Protein AF-Q8NPU2-F1 (afdb_monomer)

Sequence (263 aa):
MINKRSMFMSLKTRRIFGALAVSLSISFSAIATPAASAQELVVSTSAVNEFGVVTSDITAEQILQAQDLIAEMKQSEDIYEYFGALSDVEQRSIIAAVKENPYLIENESPRMRVQSETPDEETPDKKKPSKTYKLYMSILEMMSCINLVDVPSCAQALKAANIAEREAKARYPDSVTNGKGDALRHCAWSALMTIRIGKDAAERIGNAHETVVRGEPEEREMDLINNALGRDIGERFIINGDETGALSTCVSMANIGLLHTLL

InterPro domains:
  IPR054246 Domain of unknown function DUF6973 [PF22322] (153-236)

Radius of gyration: 30.87 Å; Cα contacts (8 Å, |Δi|>4): 264; chains: 1; bounding box: 53×108×88 Å

Mean predicted aligned error: 16.41 Å

Solvent-accessible surface area (backbone atoms only — not comparable to full-atom values): 15731 Å² total; per-residue (Å²): 132,83,89,81,91,85,86,88,88,85,87,88,88,81,90,82,90,87,81,87,79,93,78,89,77,78,78,80,73,79,78,76,73,76,73,86,71,81,72,73,84,75,74,72,81,64,88,78,76,84,56,74,73,85,43,89,83,61,48,76,65,46,32,55,54,22,53,56,56,51,57,49,38,75,68,45,92,49,52,56,61,50,53,66,69,47,52,73,65,55,46,40,14,40,55,41,32,48,70,76,39,71,63,76,79,54,94,66,75,96,72,73,97,70,94,82,81,77,92,73,82,93,73,94,69,83,76,73,79,49,75,65,55,52,53,52,49,54,49,52,50,53,50,51,31,40,42,70,63,37,61,73,51,45,48,50,41,51,60,21,38,65,46,17,53,48,54,15,51,74,73,32,61,96,21,64,63,59,12,60,9,30,27,28,22,33,14,27,21,21,13,40,17,13,42,75,58,32,53,74,47,26,46,51,44,54,63,45,50,58,68,72,49,88,66,56,75,68,54,41,48,35,45,53,52,16,26,51,54,8,30,68,42,8,66,78,25,38,90,77,60,38,57,64,62,35,42,52,47,32,53,48,32,39,75,72,66,74,44,51,56,86,104

Nearest PDB structures (foldseek):
  7unf-assembly1_4  TM=2.394E-01  e=2.667E+00  Homo sapiens

Structure (mmCIF, N/CA/C/O backbone):
data_AF-Q8NPU2-F1
#
_entry.id   AF-Q8NPU2-F1
#
loop_
_atom_site.group_PDB
_atom_site.id
_atom_site.type_symbol
_atom_site.label_atom_id
_atom_site.label_alt_id
_atom_site.label_comp_id
_atom_site.label_asym_id
_atom_site.label_entity_id
_atom_site.label_seq_id
_atom_site.pdbx_PDB_ins_code
_atom_site.Cartn_x
_atom_site.Cartn_y
_atom_site.Cartn_z
_atom_site.occupancy
_atom_site.B_iso_or_equiv
_atom_site.auth_seq_id
_atom_site.auth_comp_id
_atom_site.auth_asym_id
_atom_site.auth_atom_id
_atom_site.pdbx_PDB_model_num
ATOM 1 N N . MET A 1 1 ? 3.873 -65.940 -23.500 1.00 33.94 1 MET A N 1
ATOM 2 C CA . MET A 1 1 ? 5.127 -65.966 -24.294 1.00 33.94 1 MET A CA 1
ATOM 3 C C . MET A 1 1 ? 4.762 -66.002 -25.774 1.00 33.94 1 MET A C 1
ATOM 5 O O . MET A 1 1 ? 3.802 -66.693 -26.066 1.00 33.94 1 MET A O 1
ATOM 9 N N . ILE A 1 2 ? 5.543 -65.342 -26.654 1.00 37.03 2 ILE A N 1
ATOM 10 C CA . ILE A 1 2 ? 5.508 -65.437 -28.144 1.00 37.03 2 ILE A CA 1
ATOM 11 C C . ILE A 1 2 ? 4.199 -64.853 -28.773 1.00 37.03 2 ILE A C 1
ATOM 13 O O . ILE A 1 2 ? 3.112 -65.262 -28.404 1.00 37.03 2 ILE A O 1
ATOM 17 N N . ASN A 1 3 ? 4.197 -63.721 -29.513 1.00 35.09 3 ASN A N 1
ATOM 18 C CA . ASN A 1 3 ? 4.629 -63.454 -30.919 1.00 35.09 3 ASN A CA 1
ATOM 19 C C . ASN A 1 3 ? 3.793 -64.220 -31.994 1.00 35.09 3 ASN A C 1
ATOM 21 O O . ASN A 1 3 ? 3.445 -65.363 -31.755 1.00 35.09 3 ASN A O 1
ATOM 25 N N . LYS A 1 4 ? 3.477 -63.719 -33.211 1.00 42.22 4 LYS A N 1
ATOM 26 C CA . LYS A 1 4 ? 3.792 -62.453 -33.937 1.00 42.22 4 LYS A CA 1
ATOM 27 C C . LYS A 1 4 ? 2.931 -62.313 -35.226 1.00 42.22 4 LYS A C 1
ATOM 29 O O . LYS A 1 4 ? 2.848 -63.303 -35.939 1.00 42.22 4 LYS A O 1
ATOM 34 N N . ARG A 1 5 ? 2.558 -61.075 -35.632 1.00 41.94 5 ARG A N 1
ATOM 35 C CA . ARG A 1 5 ? 2.295 -60.625 -37.047 1.00 41.94 5 ARG A CA 1
ATOM 36 C C . ARG A 1 5 ? 1.159 -61.373 -37.808 1.00 41.94 5 ARG A C 1
ATOM 38 O O . ARG A 1 5 ? 0.562 -62.265 -37.230 1.00 41.94 5 ARG A O 1
ATOM 45 N N . SER A 1 6 ? 0.714 -61.053 -39.039 1.00 38.31 6 SER A N 1
ATOM 46 C CA . SER A 1 6 ? 0.963 -59.999 -40.070 1.00 38.31 6 SER A CA 1
ATOM 47 C C . SER A 1 6 ? -0.407 -59.625 -40.728 1.00 38.31 6 SER A C 1
ATOM 49 O O . SER A 1 6 ? -1.317 -60.434 -40.613 1.00 38.31 6 SER A O 1
ATOM 51 N N . MET A 1 7 ? -0.741 -58.463 -41.334 1.00 36.28 7 MET A N 1
ATOM 52 C CA . MET A 1 7 ? -0.091 -57.496 -42.265 1.00 36.28 7 MET A CA 1
ATOM 53 C C . MET A 1 7 ? -0.473 -57.751 -43.763 1.00 36.28 7 MET A C 1
ATOM 55 O O . MET A 1 7 ? -0.059 -58.768 -44.306 1.00 36.28 7 MET A O 1
ATOM 59 N N . PHE A 1 8 ? -1.171 -56.791 -44.425 1.00 33.25 8 PHE A N 1
ATOM 60 C CA . PHE A 1 8 ? -1.642 -56.763 -45.855 1.00 33.25 8 PHE A CA 1
ATOM 61 C C . PHE A 1 8 ? -2.733 -57.823 -46.216 1.00 33.25 8 PHE A C 1
ATOM 63 O O . PHE A 1 8 ? -2.891 -58.775 -45.466 1.00 33.25 8 PHE A O 1
ATOM 70 N N . MET A 1 9 ? -3.594 -57.754 -47.260 1.00 32.84 9 MET A N 1
ATOM 71 C CA . MET A 1 9 ? -3.822 -56.905 -48.472 1.00 32.84 9 MET A CA 1
ATOM 72 C C . MET A 1 9 ? -5.345 -57.017 -48.896 1.00 32.84 9 MET A C 1
ATOM 74 O O . MET A 1 9 ? -6.062 -57.718 -48.194 1.00 32.84 9 MET A O 1
ATOM 78 N N . SER A 1 10 ? -5.982 -56.456 -49.957 1.00 33.53 10 SER A N 1
ATOM 79 C CA . SER A 1 10 ? -5.619 -55.575 -51.099 1.00 33.53 10 SER A CA 1
ATOM 80 C C . SER A 1 10 ? -6.830 -54.860 -51.784 1.00 33.53 10 SER A C 1
ATOM 82 O O . SER A 1 10 ? -7.914 -55.416 -51.874 1.00 33.53 10 SER A O 1
ATOM 84 N N . LEU A 1 11 ? -6.579 -53.654 -52.324 1.00 34.41 11 LEU A N 1
ATOM 85 C CA . LEU A 1 11 ? -7.089 -52.951 -53.539 1.00 34.41 11 LEU A CA 1
ATOM 86 C C . LEU A 1 11 ? -8.468 -53.205 -54.243 1.00 34.41 11 LEU A C 1
ATOM 88 O O . LEU A 1 11 ? -8.690 -54.267 -54.811 1.00 34.41 11 LEU A O 1
ATOM 92 N N . LYS A 1 12 ? -9.126 -52.059 -54.569 1.00 32.78 12 LYS A N 1
ATOM 93 C CA . LYS A 1 12 ? -9.898 -51.706 -55.815 1.00 32.78 12 LYS A CA 1
ATOM 94 C C . LYS A 1 12 ? -11.305 -52.344 -55.984 1.00 32.78 12 LYS A C 1
ATOM 96 O O . LYS A 1 12 ? -11.576 -53.378 -55.406 1.00 32.78 12 LYS A O 1
ATOM 101 N N . THR A 1 13 ? -12.267 -51.770 -56.734 1.00 40.09 13 THR A N 1
ATOM 102 C CA . THR A 1 13 ? -12.245 -50.830 -57.896 1.00 40.09 13 THR A CA 1
ATOM 103 C C . THR A 1 13 ? -13.020 -49.493 -57.703 1.00 40.09 13 THR A C 1
ATOM 105 O O . THR A 1 13 ? -13.192 -49.037 -56.579 1.00 40.09 13 THR A O 1
ATOM 108 N N . ARG A 1 14 ? -13.320 -48.748 -58.791 1.00 39.88 14 ARG A N 1
ATOM 109 C CA . ARG A 1 14 ? -13.564 -47.281 -58.839 1.00 39.88 14 ARG A CA 1
ATOM 110 C C . ARG A 1 14 ? -14.769 -46.887 -59.723 1.00 39.88 14 ARG A C 1
ATOM 112 O O . ARG A 1 14 ? -14.800 -47.336 -60.863 1.00 39.88 14 ARG A O 1
ATOM 119 N N . ARG A 1 15 ? -15.503 -45.832 -59.304 1.00 36.62 15 ARG A N 1
ATOM 120 C CA . ARG A 1 15 ? -16.283 -44.867 -60.146 1.00 36.62 15 ARG A CA 1
ATOM 121 C C . ARG A 1 15 ? -17.522 -45.486 -60.867 1.00 36.62 15 ARG A C 1
ATOM 123 O O . ARG A 1 15 ? -17.667 -46.696 -60.842 1.00 36.62 15 ARG A O 1
ATOM 130 N N . ILE A 1 16 ? -18.503 -44.756 -61.430 1.00 39.34 16 ILE A N 1
ATOM 131 C CA . ILE A 1 16 ? -18.557 -43.403 -62.041 1.00 39.34 16 ILE A CA 1
ATOM 132 C C . ILE A 1 16 ? -19.791 -42.570 -61.608 1.00 39.34 16 ILE A C 1
ATOM 134 O O . ILE A 1 16 ? -20.870 -43.097 -61.389 1.00 39.34 16 ILE A O 1
ATOM 138 N N . PHE A 1 17 ? -19.551 -41.254 -61.521 1.00 32.69 17 PHE A N 1
ATOM 139 C CA . PHE A 1 17 ? -20.424 -40.067 -61.474 1.00 32.69 17 PHE A CA 1
ATOM 140 C C . PHE A 1 17 ? -21.948 -40.168 -61.719 1.00 32.69 17 PHE A C 1
ATOM 142 O O . PHE A 1 17 ? -22.399 -40.675 -62.741 1.00 32.69 17 PHE A O 1
ATOM 149 N N . GLY A 1 18 ? -22.685 -39.407 -60.898 1.00 31.47 18 GLY A N 1
ATOM 150 C CA . GLY A 1 18 ? -23.878 -38.634 -61.273 1.00 31.47 18 GLY A CA 1
ATOM 151 C C . GLY A 1 18 ? -23.898 -37.328 -60.457 1.00 31.47 18 GLY A C 1
ATOM 152 O O . GLY A 1 18 ? -23.620 -37.374 -59.260 1.00 31.47 18 GLY A O 1
ATO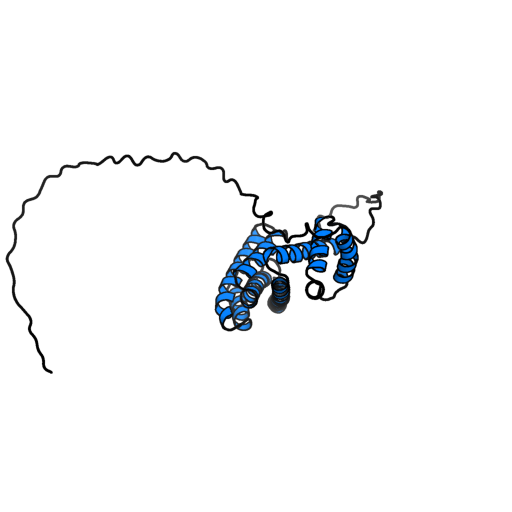M 153 N N . ALA A 1 19 ? -24.120 -36.166 -61.084 1.00 33.25 19 ALA A N 1
ATOM 154 C CA . ALA A 1 19 ? -24.061 -34.848 -60.430 1.00 33.25 19 ALA A CA 1
ATOM 155 C C . ALA A 1 19 ? -24.905 -33.789 -61.175 1.00 33.25 19 ALA A C 1
ATOM 157 O O . ALA A 1 19 ? -25.200 -33.973 -62.353 1.00 33.25 19 ALA A O 1
ATOM 158 N N . LEU A 1 20 ? -25.199 -32.671 -60.486 1.00 30.88 20 LEU A N 1
ATOM 159 C CA . LEU A 1 20 ? -26.199 -31.629 -60.806 1.00 30.88 20 LEU A CA 1
ATOM 160 C C . LEU A 1 20 ? -27.659 -32.129 -60.671 1.00 30.88 20 LEU A C 1
ATOM 162 O O . LEU A 1 20 ? -27.929 -33.306 -60.873 1.00 30.88 20 LEU A O 1
ATOM 166 N N . ALA A 1 21 ? -28.646 -31.306 -60.295 1.00 33.75 21 ALA A N 1
ATOM 167 C CA . ALA A 1 21 ? -28.646 -29.878 -59.930 1.00 33.75 21 ALA A CA 1
ATOM 168 C C . ALA A 1 21 ? -29.265 -29.705 -58.520 1.00 33.75 21 ALA A C 1
ATOM 170 O O . ALA A 1 21 ? -30.237 -30.369 -58.185 1.00 33.75 21 ALA A O 1
ATOM 171 N N . VAL A 1 22 ? -28.641 -28.967 -57.597 1.00 33.91 22 VAL A N 1
ATOM 172 C CA . VAL A 1 22 ? -28.890 -27.528 -57.346 1.00 33.91 22 VAL A CA 1
ATOM 173 C C . VAL A 1 22 ? -30.380 -27.191 -57.168 1.00 33.91 22 VAL A C 1
ATOM 175 O O . VAL A 1 22 ? -31.057 -26.788 -58.109 1.00 33.91 22 VAL A O 1
ATOM 178 N N . SER A 1 23 ? -30.852 -27.265 -55.922 1.00 35.56 23 SER A N 1
ATOM 179 C CA . SER A 1 23 ? -32.049 -26.575 -55.429 1.00 35.56 23 SER A CA 1
ATOM 180 C C . SER A 1 23 ? -31.630 -25.599 -54.321 1.00 35.56 23 SER A C 1
ATOM 182 O O . SER A 1 23 ? -31.301 -25.997 -53.206 1.00 35.56 23 SER A O 1
ATOM 184 N N . LEU A 1 24 ? -31.580 -24.301 -54.636 1.00 35.16 24 LEU A N 1
ATOM 185 C CA . LEU A 1 24 ? -31.098 -23.268 -53.712 1.00 35.16 24 LEU A CA 1
ATOM 186 C C . LEU A 1 24 ? -32.199 -22.845 -52.722 1.00 35.16 24 LEU A C 1
ATOM 188 O O . LEU A 1 24 ? -32.752 -21.750 -52.811 1.00 35.16 24 LEU A O 1
ATOM 192 N N . SER A 1 25 ? -32.536 -23.718 -51.772 1.00 35.06 25 SER A N 1
ATOM 193 C CA . SER A 1 25 ? -33.444 -23.387 -50.670 1.00 35.06 25 SER A CA 1
ATOM 194 C C . SER A 1 25 ? -32.734 -22.505 -49.637 1.00 35.06 25 SER A C 1
ATOM 196 O O . SER A 1 25 ? -32.160 -23.004 -48.668 1.00 35.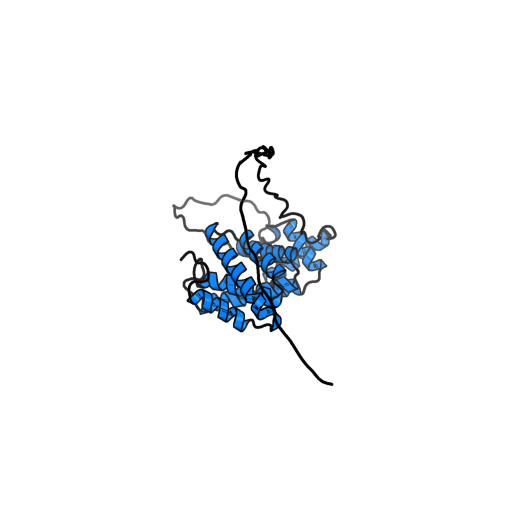06 25 SER A O 1
ATOM 198 N N . ILE A 1 26 ? -32.761 -21.185 -49.851 1.00 37.12 26 ILE A N 1
ATOM 199 C CA . ILE A 1 26 ? -32.325 -20.198 -48.854 1.00 37.12 26 ILE A CA 1
ATOM 200 C C . ILE A 1 26 ? -33.325 -20.227 -47.694 1.00 37.12 26 ILE A C 1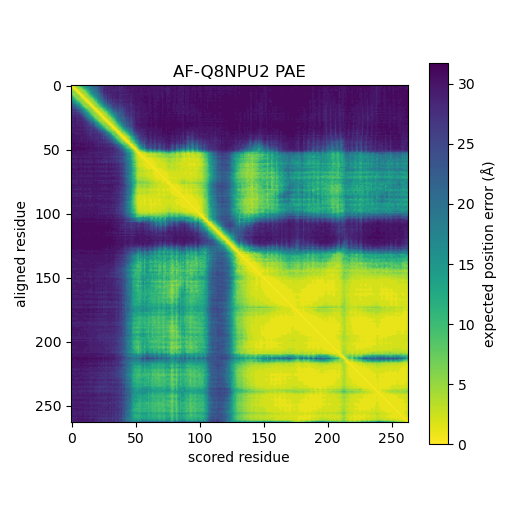
ATOM 202 O O . ILE A 1 26 ? -34.380 -19.594 -47.748 1.00 37.12 26 ILE A O 1
ATOM 206 N N . SER A 1 27 ? -32.999 -20.977 -46.643 1.00 34.81 27 SER A N 1
ATOM 207 C CA . SER A 1 27 ? -33.769 -20.981 -45.401 1.00 34.81 27 SER A CA 1
ATOM 208 C C . SER A 1 27 ? -33.627 -19.629 -44.706 1.00 34.81 27 SER A C 1
ATOM 210 O O . SER A 1 27 ? -32.649 -19.384 -44.000 1.00 34.81 27 SER A O 1
ATOM 212 N N . PHE A 1 28 ? -34.618 -18.757 -44.895 1.00 32.22 28 PHE A N 1
ATOM 213 C CA . PHE A 1 28 ? -34.772 -17.510 -44.147 1.00 32.22 28 PHE A CA 1
ATOM 214 C C . PHE A 1 28 ? -35.183 -17.816 -42.695 1.00 32.22 28 PHE A C 1
ATOM 216 O O . PHE A 1 28 ? -36.314 -17.582 -42.269 1.00 32.22 28 PHE A O 1
ATOM 223 N N . SER A 1 29 ? -34.247 -18.362 -41.916 1.00 37.81 29 SER A N 1
ATOM 224 C CA . SER A 1 29 ? -34.345 -18.368 -40.459 1.00 37.81 29 SER A CA 1
ATOM 225 C C . SER A 1 29 ? -34.304 -16.918 -39.997 1.00 37.81 29 SER A C 1
ATOM 227 O O . SER A 1 29 ? -33.242 -16.295 -39.996 1.00 37.81 29 SER A O 1
ATOM 229 N N . ALA A 1 30 ? -35.465 -16.370 -39.644 1.00 35.91 30 ALA A N 1
ATOM 230 C CA . ALA A 1 30 ? -35.580 -15.021 -39.115 1.00 35.91 30 ALA A CA 1
ATOM 231 C C . ALA A 1 30 ? -34.887 -14.946 -37.746 1.00 35.91 30 ALA A C 1
ATOM 233 O O . ALA A 1 30 ? -35.500 -15.195 -36.708 1.00 35.91 30 ALA A O 1
ATOM 234 N N . ILE A 1 31 ? -33.594 -14.611 -37.750 1.00 38.56 31 ILE A N 1
ATOM 235 C CA . ILE A 1 31 ? -32.877 -14.193 -36.548 1.00 38.56 31 ILE A CA 1
ATOM 236 C C . ILE A 1 31 ? -33.497 -12.860 -36.142 1.00 38.56 31 ILE A C 1
ATOM 238 O O . ILE A 1 31 ? -33.173 -11.812 -36.699 1.00 38.56 31 ILE A O 1
ATOM 242 N N . ALA A 1 32 ? -34.448 -12.922 -35.211 1.00 35.19 32 ALA A N 1
ATOM 243 C CA . ALA A 1 32 ? -35.058 -11.744 -34.631 1.00 35.19 32 ALA A CA 1
ATOM 244 C C . ALA A 1 32 ? -33.965 -10.943 -33.920 1.00 35.19 32 ALA A C 1
ATOM 246 O O . ALA A 1 32 ? -33.481 -11.345 -32.864 1.00 35.19 32 ALA A O 1
ATOM 247 N N . THR A 1 33 ? -33.568 -9.818 -34.509 1.00 41.38 33 THR A N 1
ATOM 248 C CA . THR A 1 33 ? -32.740 -8.828 -33.828 1.00 41.38 33 THR A CA 1
ATOM 249 C C . THR A 1 33 ? -33.525 -8.314 -32.623 1.00 41.38 33 THR A C 1
ATOM 251 O O . THR A 1 33 ? -34.580 -7.702 -32.830 1.00 41.38 33 THR A O 1
ATOM 254 N N . PRO A 1 34 ? -33.043 -8.487 -31.379 1.00 35.81 34 PRO A N 1
ATOM 255 C CA . PRO A 1 34 ? -33.472 -7.601 -30.313 1.00 35.81 34 PRO A CA 1
ATOM 256 C C . PRO A 1 34 ? -33.091 -6.195 -30.773 1.00 35.81 34 PRO A C 1
ATOM 258 O O . PRO A 1 34 ? -31.948 -5.971 -31.183 1.00 35.81 34 PRO A O 1
ATOM 261 N N . ALA A 1 35 ? -34.038 -5.258 -30.765 1.00 34.81 35 ALA A N 1
ATOM 262 C CA . ALA A 1 35 ? -33.678 -3.865 -30.973 1.00 34.81 35 ALA A CA 1
ATOM 263 C C . ALA A 1 35 ? -32.639 -3.483 -29.910 1.00 34.81 35 ALA A C 1
ATOM 265 O O . ALA A 1 35 ? -32.757 -3.913 -28.759 1.00 34.81 35 ALA A O 1
ATOM 266 N N . ALA A 1 36 ? -31.636 -2.691 -30.291 1.00 34.25 36 ALA A N 1
ATOM 267 C CA . ALA A 1 36 ? -30.665 -2.153 -29.350 1.00 34.25 36 ALA A CA 1
ATOM 268 C C . ALA A 1 36 ? -31.365 -1.136 -28.435 1.00 34.25 36 ALA A C 1
ATOM 270 O O . ALA A 1 36 ? -31.324 0.071 -28.665 1.00 34.25 36 ALA A O 1
ATOM 271 N N . SER A 1 37 ? -32.047 -1.657 -27.414 1.00 33.62 37 SER A N 1
ATOM 272 C CA . SER A 1 37 ? -32.420 -0.912 -26.224 1.00 33.62 37 SER A CA 1
ATOM 273 C C . SER A 1 37 ? -31.154 -0.245 -25.714 1.00 33.62 37 SER A C 1
ATOM 275 O O . SER A 1 37 ? -30.185 -0.930 -25.378 1.00 33.62 37 SER A O 1
ATOM 277 N N . ALA A 1 38 ? -31.157 1.084 -25.675 1.00 37.91 38 ALA A N 1
ATOM 278 C CA . ALA A 1 38 ? -30.178 1.812 -24.899 1.00 37.91 38 ALA A CA 1
ATOM 279 C C . ALA A 1 38 ? -30.482 1.530 -23.424 1.00 37.91 38 ALA A C 1
ATOM 281 O O . ALA A 1 38 ? -31.218 2.271 -22.776 1.00 37.91 38 ALA A O 1
ATOM 282 N N . GLN A 1 39 ? -29.935 0.427 -22.906 1.00 30.47 39 GLN A N 1
ATOM 283 C CA . GLN A 1 39 ? -29.662 0.318 -21.484 1.00 30.47 39 GLN A CA 1
ATOM 284 C C . GLN A 1 39 ? -28.808 1.539 -21.143 1.00 30.47 39 GLN A C 1
ATOM 286 O O . GLN A 1 39 ? -27.643 1.613 -21.542 1.00 30.47 39 GLN A O 1
ATOM 291 N N . GLU A 1 40 ? -29.393 2.511 -20.443 1.00 30.92 40 GLU A N 1
ATOM 292 C CA . GLU A 1 40 ? -28.594 3.504 -19.742 1.00 30.92 40 GLU A CA 1
ATOM 293 C C . GLU A 1 40 ? -27.583 2.738 -18.892 1.00 30.92 40 GLU A C 1
ATOM 295 O O . GLU A 1 40 ? -27.940 1.780 -18.195 1.00 30.92 40 GLU A O 1
ATOM 300 N N . LEU A 1 41 ? -26.312 3.134 -18.972 1.00 28.66 41 LEU A N 1
ATOM 301 C CA . LEU A 1 41 ? -25.304 2.618 -18.064 1.00 28.66 41 LEU A CA 1
ATOM 302 C C . LEU A 1 41 ? -25.614 3.204 -16.685 1.00 28.66 41 LEU A C 1
ATOM 304 O O . LEU A 1 41 ? -25.080 4.244 -16.306 1.00 28.66 41 LEU A O 1
ATOM 308 N N . VAL A 1 42 ? -26.513 2.541 -15.955 1.00 28.48 42 VAL A N 1
ATOM 309 C CA . VAL A 1 42 ? -26.776 2.808 -14.543 1.00 28.48 42 VAL A CA 1
ATOM 310 C C . VAL A 1 42 ? -25.494 2.455 -13.801 1.00 28.48 42 VAL A C 1
ATOM 312 O O . VAL A 1 42 ? -25.274 1.312 -13.401 1.00 28.48 42 VAL A O 1
ATOM 315 N N . VAL A 1 43 ? -24.613 3.448 -13.682 1.00 30.02 43 VAL A N 1
ATOM 316 C CA . VAL A 1 43 ? -23.409 3.391 -12.860 1.00 30.02 43 VAL A CA 1
ATOM 317 C C . VAL A 1 43 ? -23.882 3.115 -11.441 1.00 30.02 43 VAL A C 1
ATOM 319 O O . VAL A 1 43 ? -24.430 3.995 -10.778 1.00 30.02 43 VAL A O 1
ATOM 322 N N . SER A 1 44 ? -23.739 1.864 -11.005 1.00 28.31 44 SER A N 1
ATOM 323 C CA . SER A 1 44 ? -24.245 1.431 -9.710 1.00 28.31 44 SER A CA 1
ATOM 324 C C . SER A 1 44 ? -23.401 2.061 -8.609 1.00 28.31 44 SER A C 1
ATOM 326 O O . SER A 1 44 ? -22.349 1.548 -8.232 1.00 28.31 44 SER A O 1
ATOM 328 N N . THR A 1 45 ? -23.880 3.177 -8.064 1.00 30.53 45 THR A N 1
ATOM 329 C CA . THR A 1 45 ? -23.269 3.922 -6.950 1.00 30.53 45 THR A CA 1
ATOM 330 C C . THR A 1 45 ? -23.289 3.158 -5.615 1.00 30.53 45 THR A C 1
ATOM 332 O O . THR A 1 45 ? -22.930 3.703 -4.575 1.00 30.53 45 THR A O 1
ATOM 335 N N . SER A 1 46 ? -23.656 1.873 -5.636 1.00 27.61 46 SER A N 1
ATOM 336 C CA . SER A 1 46 ? -23.681 0.948 -4.500 1.00 27.61 46 SER A CA 1
ATOM 337 C C . SER A 1 46 ? -22.297 0.537 -3.982 1.00 27.61 46 SER A C 1
ATOM 339 O O . SER A 1 46 ? -22.202 0.048 -2.860 1.00 27.61 46 SER A O 1
ATOM 341 N N . ALA A 1 47 ? -21.221 0.763 -4.745 1.00 30.62 47 ALA A N 1
ATOM 342 C CA . ALA A 1 47 ? -19.852 0.336 -4.418 1.00 30.62 47 ALA A CA 1
ATOM 343 C C . ALA A 1 47 ? -19.219 0.996 -3.165 1.00 30.62 47 ALA A C 1
ATOM 345 O O . ALA A 1 47 ? -18.042 0.784 -2.893 1.00 30.62 47 ALA A O 1
ATOM 346 N N . VAL A 1 48 ? -19.979 1.797 -2.409 1.00 33.09 48 VAL A N 1
ATOM 347 C CA . VAL A 1 48 ? -19.512 2.567 -1.241 1.00 33.09 48 VAL A CA 1
ATOM 348 C C . VAL A 1 48 ? -20.238 2.164 0.059 1.00 33.09 48 VAL A C 1
ATOM 350 O O . VAL A 1 48 ? -19.867 2.638 1.125 1.00 33.09 48 VAL A O 1
ATOM 353 N N . ASN A 1 49 ? -21.269 1.301 0.013 1.00 34.19 49 ASN A N 1
ATOM 354 C CA . ASN A 1 49 ? -22.245 1.203 1.117 1.00 34.19 49 ASN A CA 1
ATOM 355 C C . ASN A 1 49 ? -22.568 -0.214 1.651 1.00 34.19 49 ASN A C 1
ATOM 357 O O . ASN A 1 49 ? -23.564 -0.371 2.350 1.00 34.19 49 ASN A O 1
ATOM 361 N N . GLU A 1 50 ? -21.754 -1.238 1.355 1.00 38.12 50 GLU A N 1
ATOM 362 C CA . GLU A 1 50 ? -21.966 -2.621 1.855 1.00 38.12 50 GLU A CA 1
ATOM 363 C C . GLU A 1 50 ? -20.693 -3.290 2.432 1.00 38.12 50 GLU A C 1
ATOM 365 O O . GLU A 1 50 ? -20.597 -4.508 2.527 1.00 38.12 50 GLU A O 1
ATOM 370 N N . PHE A 1 51 ? -19.706 -2.490 2.858 1.00 47.03 51 PHE A N 1
ATOM 371 C CA . PHE A 1 51 ? -18.470 -2.960 3.518 1.00 47.03 51 PHE A CA 1
ATOM 372 C C . PHE A 1 51 ? -18.140 -2.137 4.776 1.00 47.03 51 PHE A C 1
ATOM 374 O O . PHE A 1 51 ? -16.996 -1.779 5.032 1.00 47.03 51 PHE A O 1
ATOM 381 N N . GLY A 1 52 ? -19.162 -1.760 5.548 1.00 49.19 52 GLY A N 1
ATOM 382 C CA . GLY A 1 52 ? -18.974 -0.969 6.764 1.00 49.19 52 GLY A CA 1
ATOM 383 C C . GLY A 1 52 ? -18.620 -1.833 7.972 1.00 49.19 52 GLY A C 1
ATOM 384 O O . GLY A 1 52 ? -19.428 -2.665 8.383 1.00 49.19 52 GLY A O 1
ATOM 385 N N . VAL A 1 53 ? -17.476 -1.569 8.612 1.00 58.59 53 VAL A N 1
ATOM 386 C CA . VAL A 1 53 ? -17.200 -2.067 9.969 1.00 58.59 53 VAL A CA 1
ATOM 387 C C . VAL A 1 53 ? -18.328 -1.612 10.889 1.00 58.59 53 VAL A C 1
ATOM 389 O O . VAL A 1 53 ? -18.660 -0.419 10.946 1.00 58.59 53 VAL A O 1
ATOM 392 N N . VAL A 1 54 ? -18.915 -2.584 11.589 1.00 68.50 54 VAL A N 1
ATOM 393 C CA . VAL A 1 54 ? -20.073 -2.392 12.461 1.00 68.50 54 VAL A CA 1
ATOM 394 C C . VAL A 1 54 ? -19.683 -1.474 13.615 1.00 68.50 54 VAL A C 1
ATOM 396 O O . VAL A 1 54 ? -18.827 -1.810 14.433 1.00 68.50 54 VAL A O 1
ATOM 399 N N . THR A 1 55 ? -20.314 -0.303 13.661 1.00 74.75 55 THR A N 1
ATOM 400 C CA . THR A 1 55 ? -20.158 0.686 14.739 1.00 74.75 55 THR A CA 1
ATOM 401 C C . THR A 1 55 ? -21.494 1.098 15.361 1.00 74.75 55 THR A C 1
ATOM 403 O O . THR A 1 55 ? -21.547 2.056 16.119 1.00 74.75 55 THR A O 1
ATOM 406 N N . SER A 1 56 ? -22.588 0.401 15.037 1.00 79.50 56 SER A N 1
ATOM 407 C CA . SER A 1 56 ? -23.945 0.673 15.548 1.00 79.50 56 SER A CA 1
ATOM 408 C C . SER A 1 56 ? -24.173 0.228 16.999 1.00 79.50 56 SER A C 1
ATOM 410 O O . SER A 1 56 ? -25.213 0.517 17.579 1.00 79.50 56 SER A O 1
ATOM 412 N N . ASP A 1 57 ? -23.229 -0.529 17.546 1.00 83.75 57 ASP A N 1
ATOM 413 C CA . ASP A 1 57 ? -23.156 -1.051 18.910 1.00 83.75 57 ASP A CA 1
ATOM 414 C C . ASP A 1 57 ? -22.180 -0.262 19.804 1.00 83.75 57 ASP A C 1
ATOM 416 O O . ASP A 1 57 ? -22.159 -0.474 21.016 1.00 83.75 57 ASP A O 1
ATOM 420 N N . ILE A 1 58 ? -21.405 0.660 19.223 1.00 87.44 58 ILE A N 1
ATOM 421 C CA . ILE A 1 58 ? -20.507 1.557 19.955 1.00 87.44 58 ILE A CA 1
ATOM 422 C C . ILE A 1 58 ? -21.337 2.647 20.645 1.00 87.44 58 ILE A C 1
ATOM 424 O O . ILE A 1 58 ? -22.234 3.243 20.046 1.00 87.44 58 ILE A O 1
ATOM 428 N N . THR A 1 59 ? -21.048 2.917 21.916 1.00 91.69 59 THR A N 1
ATOM 429 C CA . THR A 1 59 ? -21.787 3.899 22.719 1.00 91.69 59 THR A CA 1
ATOM 430 C C . THR A 1 59 ? -21.247 5.321 22.544 1.00 91.69 59 THR A C 1
ATOM 432 O O . THR A 1 59 ? -20.078 5.536 22.228 1.00 91.69 59 THR A O 1
ATOM 435 N N . ALA A 1 60 ? -22.078 6.321 22.853 1.00 86.50 60 ALA A N 1
ATOM 436 C CA . ALA A 1 60 ? -21.646 7.721 22.902 1.00 86.50 60 ALA A CA 1
ATOM 437 C C . ALA A 1 60 ? -20.516 7.976 23.928 1.00 86.50 60 ALA A C 1
ATOM 439 O O . ALA A 1 60 ? -19.732 8.906 23.763 1.00 86.50 60 ALA A O 1
ATOM 440 N N . GLU A 1 61 ? -20.405 7.147 24.973 1.00 88.38 61 GLU A N 1
ATOM 441 C CA . GLU A 1 61 ? -19.303 7.207 25.943 1.00 88.38 61 GLU A CA 1
ATOM 442 C C . GLU A 1 61 ? -17.991 6.690 25.333 1.00 88.38 61 GLU A C 1
ATOM 444 O O . GLU A 1 61 ? -16.952 7.328 25.478 1.00 88.38 61 GLU A O 1
ATOM 449 N N . GLN A 1 62 ? -18.047 5.592 24.578 1.00 88.19 62 GLN A N 1
ATOM 450 C CA . GLN A 1 62 ? -16.903 5.052 23.838 1.00 88.19 62 GLN A CA 1
ATOM 451 C C . GLN A 1 62 ? -16.431 6.011 22.730 1.00 88.19 62 GLN A C 1
ATOM 453 O O . GLN A 1 62 ? -15.233 6.237 22.570 1.00 88.19 62 GLN A O 1
ATOM 458 N N . ILE A 1 63 ? -17.364 6.653 22.019 1.00 84.12 63 ILE A N 1
ATOM 459 C CA . ILE A 1 63 ? -17.081 7.715 21.034 1.00 84.12 63 ILE A CA 1
ATOM 460 C C . ILE A 1 63 ? -16.414 8.936 21.686 1.00 84.12 63 ILE A C 1
ATOM 462 O O . ILE A 1 63 ? -15.538 9.556 21.082 1.00 84.12 63 ILE A O 1
ATOM 466 N N . LEU A 1 64 ? -16.789 9.276 22.924 1.00 84.00 64 LEU A N 1
ATOM 467 C CA . LEU A 1 64 ? -16.144 10.347 23.684 1.00 84.00 64 LEU A CA 1
ATOM 468 C C . LEU A 1 64 ? -14.719 9.952 24.111 1.00 84.00 64 LEU A C 1
ATOM 470 O O . LEU A 1 64 ? -13.789 10.720 23.889 1.00 84.00 64 LEU A O 1
ATOM 474 N N . GLN A 1 65 ? -14.534 8.741 24.648 1.00 85.62 65 GLN A N 1
ATOM 475 C CA . GLN A 1 65 ? -13.225 8.196 25.048 1.00 85.62 65 GLN A CA 1
ATOM 476 C C . GLN A 1 65 ? -12.251 8.069 23.863 1.00 85.62 65 GLN A C 1
ATOM 478 O O . GLN A 1 65 ? -11.050 8.288 24.012 1.00 85.62 65 GLN A O 1
ATOM 483 N N . ALA A 1 66 ? -12.758 7.802 22.656 1.00 85.31 66 ALA A N 1
ATOM 484 C CA . ALA A 1 66 ? -11.947 7.756 21.443 1.00 85.31 66 ALA A CA 1
ATOM 485 C C . ALA A 1 66 ? -11.251 9.088 21.098 1.00 85.31 66 ALA A C 1
ATOM 487 O O . ALA A 1 66 ? -10.300 9.077 20.319 1.00 85.31 66 ALA A O 1
ATOM 488 N N . GLN A 1 67 ? -11.666 10.225 21.671 1.00 80.62 67 GLN A N 1
ATOM 489 C CA . GLN A 1 67 ? -10.981 11.510 21.477 1.00 80.62 67 GLN A CA 1
ATOM 490 C C . GLN A 1 67 ? -9.571 11.507 22.082 1.00 80.62 67 GLN A C 1
ATOM 492 O O . GLN A 1 67 ? -8.643 12.010 21.445 1.00 80.62 67 GLN A O 1
ATOM 497 N N . ASP A 1 68 ? -9.393 10.882 23.250 1.00 84.06 68 ASP A N 1
ATOM 498 C CA . ASP A 1 68 ? -8.084 10.741 23.895 1.00 84.06 68 ASP A CA 1
ATOM 499 C C . ASP A 1 68 ? -7.201 9.748 23.124 1.00 84.06 68 ASP A C 1
ATOM 501 O O . ASP A 1 68 ? -6.051 10.060 22.819 1.00 84.06 68 ASP A O 1
ATOM 505 N N . LEU A 1 69 ? -7.764 8.618 22.674 1.00 84.31 69 LEU A N 1
ATOM 506 C CA . LEU A 1 69 ? -7.055 7.659 21.809 1.00 84.31 69 LEU A CA 1
ATOM 507 C C . LEU A 1 69 ? -6.604 8.302 20.485 1.00 84.31 69 LEU A C 1
ATOM 509 O O . LEU A 1 69 ? -5.488 8.082 20.018 1.00 84.31 69 LEU A O 1
ATOM 513 N N . ILE A 1 70 ? -7.439 9.158 19.885 1.00 77.69 70 ILE A N 1
ATOM 514 C CA . ILE A 1 70 ? -7.077 9.964 18.709 1.00 77.69 70 ILE A CA 1
ATOM 515 C C . ILE A 1 70 ? -5.967 10.972 19.054 1.00 77.69 70 ILE A C 1
ATOM 517 O O . ILE A 1 70 ? -5.088 11.214 18.225 1.00 77.69 70 ILE A O 1
ATOM 521 N N . ALA A 1 71 ? -5.969 11.565 20.251 1.00 79.56 71 ALA A N 1
ATOM 522 C CA . ALA A 1 71 ? -4.943 12.511 20.696 1.00 79.56 71 ALA A CA 1
ATOM 523 C C . ALA A 1 71 ? -3.588 11.845 21.003 1.00 79.56 71 ALA A C 1
ATOM 525 O O . ALA A 1 71 ? -2.544 12.445 20.731 1.00 79.56 71 ALA A O 1
ATOM 526 N N . GLU A 1 72 ? -3.580 10.614 21.509 1.00 82.94 72 GLU A N 1
ATOM 527 C CA . GLU A 1 72 ? -2.378 9.786 21.656 1.00 82.94 72 GLU A CA 1
ATOM 528 C C . GLU A 1 72 ? -1.870 9.290 20.297 1.00 82.94 72 GLU A C 1
ATOM 530 O O . GLU A 1 72 ? -0.693 9.466 19.980 1.00 82.94 72 GLU A O 1
ATOM 535 N N . MET A 1 73 ? -2.755 8.783 19.432 1.00 77.69 73 MET A N 1
ATOM 536 C CA . MET A 1 73 ? -2.410 8.367 18.068 1.00 77.69 73 MET A CA 1
ATOM 5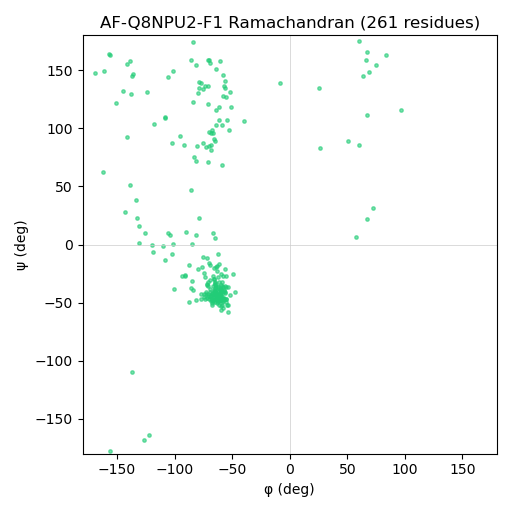37 C C . MET A 1 73 ? -1.771 9.518 17.269 1.00 77.69 73 MET A C 1
ATOM 539 O O . MET A 1 73 ? -0.749 9.313 16.617 1.00 77.69 73 MET A O 1
ATOM 543 N N . LYS A 1 74 ? -2.280 10.757 17.397 1.00 71.38 74 LYS A N 1
ATOM 544 C CA . LYS A 1 74 ? -1.671 11.992 16.842 1.00 71.38 74 LYS A CA 1
ATOM 545 C C . LYS A 1 74 ? -0.221 12.252 17.300 1.00 71.38 74 LYS A C 1
ATOM 547 O O . LYS A 1 74 ? 0.468 13.043 16.653 1.00 71.38 74 LYS A O 1
ATOM 552 N N . GLN A 1 75 ? 0.210 11.670 18.420 1.00 75.94 75 GLN A N 1
ATOM 553 C CA . GLN A 1 75 ? 1.536 11.845 19.033 1.00 75.94 75 GLN A CA 1
ATOM 554 C C . GLN A 1 75 ? 2.443 10.611 18.891 1.00 75.94 75 GLN A C 1
ATOM 556 O O . GLN A 1 75 ? 3.644 10.720 19.136 1.00 75.94 75 GLN A O 1
ATOM 561 N N . SER A 1 76 ? 1.890 9.462 18.497 1.00 70.31 76 SER A N 1
ATOM 562 C CA . SER A 1 76 ? 2.645 8.232 18.244 1.00 70.31 76 SER A CA 1
ATOM 563 C C . SER A 1 76 ? 3.633 8.373 17.074 1.00 70.31 76 SER A C 1
ATOM 565 O O . SER A 1 76 ? 3.421 9.153 16.145 1.00 70.31 76 SER A O 1
ATOM 567 N N . GLU A 1 77 ? 4.730 7.611 17.127 1.00 70.94 77 GLU A N 1
ATOM 568 C CA . GLU A 1 77 ? 5.711 7.523 16.035 1.00 70.94 77 GLU A CA 1
ATOM 569 C C . GLU A 1 77 ? 5.182 6.625 14.895 1.00 70.94 77 GLU A C 1
ATOM 571 O O . GLU A 1 77 ? 5.233 7.013 13.729 1.00 70.94 77 GLU A O 1
ATOM 576 N N . ASP A 1 78 ? 4.649 5.453 15.272 1.00 64.69 78 ASP A N 1
ATOM 577 C CA . ASP A 1 78 ? 3.833 4.470 14.533 1.00 64.69 78 ASP A CA 1
ATOM 578 C C . ASP A 1 78 ? 2.300 4.615 14.704 1.00 64.69 78 ASP A C 1
ATOM 580 O O . ASP A 1 78 ? 1.788 4.019 15.653 1.00 64.69 78 ASP A O 1
ATOM 584 N N . ILE A 1 79 ? 1.537 5.329 13.856 1.00 69.19 79 ILE A N 1
ATOM 585 C CA . ILE A 1 79 ? 0.065 5.429 14.057 1.00 69.19 79 ILE A CA 1
ATOM 586 C C . ILE A 1 79 ? -0.671 4.087 13.879 1.00 69.19 79 ILE A C 1
ATOM 588 O O . ILE A 1 79 ? -1.697 3.863 14.520 1.00 69.19 79 ILE A O 1
ATOM 592 N N . TYR A 1 80 ? -0.154 3.189 13.034 1.00 66.56 80 TYR A N 1
ATOM 593 C CA . TYR A 1 80 ? -0.730 1.865 12.784 1.00 66.56 80 TYR A CA 1
ATOM 594 C C . TYR A 1 80 ? -0.259 0.852 13.832 1.00 66.56 80 TYR A C 1
ATOM 596 O O . TYR A 1 80 ? -1.014 -0.057 14.168 1.00 66.56 80 TYR A O 1
ATOM 604 N N . GLU A 1 81 ? 0.954 0.999 14.372 1.00 67.00 81 GLU A N 1
ATOM 605 C CA . GLU A 1 81 ? 1.403 0.219 15.532 1.00 67.00 81 GLU A CA 1
ATOM 606 C C . GLU A 1 81 ? 0.618 0.599 16.796 1.00 67.00 81 GLU A C 1
ATOM 608 O O . GLU A 1 81 ? 0.155 -0.296 17.501 1.00 67.00 81 GLU A O 1
ATOM 613 N N . TYR A 1 82 ? 0.356 1.894 17.027 1.00 78.44 82 TYR A N 1
ATOM 614 C CA . TYR A 1 82 ? -0.548 2.346 18.091 1.00 78.44 82 TYR A CA 1
ATOM 615 C C . TYR A 1 82 ? -1.965 1.788 17.893 1.00 78.44 82 TYR A C 1
ATOM 617 O O . TYR A 1 82 ? -2.473 1.080 18.760 1.00 78.44 82 TYR A O 1
ATOM 625 N N . PHE A 1 83 ? -2.591 2.031 16.733 1.00 74.75 83 PHE A N 1
ATOM 626 C CA . PHE A 1 83 ? -3.955 1.563 16.460 1.00 74.75 83 PHE A CA 1
ATOM 627 C C . PHE A 1 83 ? -4.069 0.029 16.521 1.00 74.75 83 PHE A C 1
ATOM 629 O O . PHE A 1 83 ? -5.042 -0.506 17.049 1.00 74.75 83 PHE A O 1
ATOM 636 N N . GLY A 1 84 ? -3.059 -0.693 16.029 1.00 67.31 84 GLY A N 1
ATOM 637 C CA . GLY A 1 84 ? -2.993 -2.155 16.057 1.00 67.31 84 GLY A CA 1
ATOM 638 C C . GLY A 1 84 ? -2.798 -2.769 17.447 1.00 67.31 84 GLY A C 1
ATOM 639 O O . GLY A 1 84 ? -3.067 -3.958 17.608 1.00 67.31 84 GLY A O 1
ATOM 640 N N . ALA A 1 85 ? -2.361 -1.986 18.440 1.00 76.81 85 ALA A N 1
ATOM 641 C CA . ALA A 1 85 ? -2.247 -2.411 19.836 1.00 76.81 85 ALA A CA 1
ATOM 642 C C . ALA A 1 85 ? -3.546 -2.219 20.648 1.00 76.81 85 ALA A C 1
ATOM 644 O O . ALA A 1 85 ? -3.694 -2.830 21.707 1.00 76.81 85 ALA A O 1
ATOM 645 N N . LEU A 1 86 ? -4.481 -1.396 20.158 1.00 80.12 86 LEU A N 1
ATOM 646 C CA . LEU A 1 86 ? -5.806 -1.195 20.755 1.00 80.12 86 LEU A CA 1
ATOM 647 C C . LEU A 1 86 ? -6.697 -2.441 20.602 1.00 80.12 86 LEU A C 1
ATOM 649 O O . LEU A 1 86 ? -6.535 -3.231 19.669 1.00 80.12 86 LEU A O 1
ATOM 653 N N . SER A 1 87 ? -7.690 -2.600 21.478 1.00 81.56 87 SER A N 1
ATOM 654 C CA . SER A 1 87 ? -8.723 -3.633 21.324 1.00 81.56 87 SER A CA 1
ATOM 655 C C . SER A 1 87 ? -9.693 -3.325 20.176 1.00 81.56 87 SER A C 1
ATOM 657 O O . SER A 1 87 ? -9.882 -2.169 19.805 1.00 81.56 87 SER A O 1
ATOM 659 N N . ASP A 1 88 ? -10.385 -4.351 19.663 1.00 74.50 88 ASP A N 1
ATOM 660 C CA . ASP A 1 88 ? -11.445 -4.215 18.644 1.00 74.50 88 ASP A CA 1
ATOM 661 C C . ASP A 1 88 ? -12.457 -3.103 18.983 1.00 74.50 88 ASP A C 1
ATOM 663 O O . ASP A 1 88 ? -12.827 -2.305 18.124 1.00 74.50 88 ASP A O 1
ATOM 667 N N . VAL A 1 89 ? -12.851 -2.995 20.256 1.00 82.12 89 VAL A N 1
ATOM 668 C CA . VAL A 1 89 ? -13.796 -1.976 20.730 1.00 82.12 89 VAL A CA 1
ATOM 669 C C . VAL A 1 89 ? -13.187 -0.577 20.659 1.00 82.12 89 VAL A C 1
ATOM 671 O O . VAL A 1 89 ? -13.830 0.332 20.143 1.00 82.12 89 VAL A O 1
ATOM 674 N N . GLU A 1 90 ? -11.957 -0.382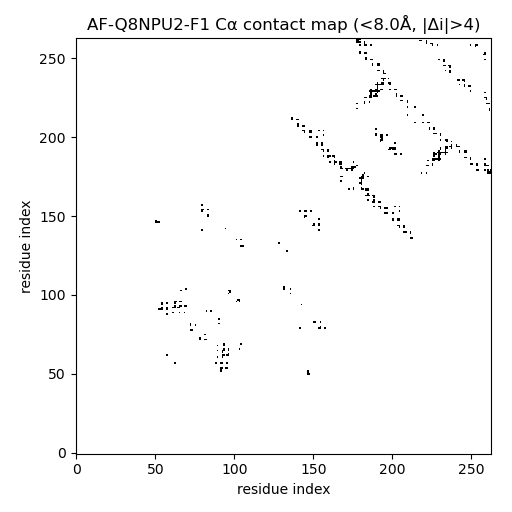 21.133 1.00 86.06 90 GLU A N 1
ATOM 675 C CA . GLU A 1 90 ? -11.254 0.911 21.089 1.00 86.06 90 GLU A CA 1
ATOM 676 C C . GLU A 1 90 ? -10.989 1.355 19.644 1.00 86.06 90 GLU A C 1
ATOM 678 O O . GLU A 1 90 ? -11.298 2.490 19.277 1.00 86.06 90 GLU A O 1
ATOM 683 N N . GLN A 1 91 ? -10.533 0.429 18.794 1.00 78.12 91 GLN A N 1
ATOM 684 C CA . GLN A 1 91 ? -10.397 0.626 17.351 1.00 78.12 91 GLN A CA 1
ATOM 685 C C . GLN A 1 91 ? -11.725 1.105 16.759 1.00 78.12 91 GLN A C 1
ATOM 687 O O . GLN A 1 91 ? -11.796 2.208 16.216 1.00 78.12 91 GLN A O 1
ATOM 692 N N . ARG A 1 92 ? -12.809 0.336 16.931 1.00 79.94 92 ARG A N 1
ATOM 693 C CA . ARG A 1 92 ? -14.159 0.653 16.423 1.00 79.94 92 ARG A CA 1
ATOM 694 C C . ARG A 1 92 ? -14.759 1.924 17.029 1.00 79.94 92 ARG A C 1
ATOM 696 O O . ARG A 1 92 ? -15.585 2.565 16.380 1.00 79.94 92 ARG A O 1
ATOM 703 N N . SER A 1 93 ? -14.296 2.348 18.201 1.00 85.06 93 SER A N 1
ATOM 704 C CA . SER A 1 93 ? -14.665 3.630 18.812 1.00 85.06 93 SER A CA 1
ATOM 705 C C . SER A 1 93 ? -14.022 4.815 18.092 1.00 85.06 93 SER A C 1
ATOM 707 O O . SER A 1 93 ? -14.710 5.794 17.806 1.00 85.06 93 SER A O 1
ATOM 709 N N . ILE A 1 94 ? -12.751 4.701 17.684 1.00 79.50 94 ILE A N 1
ATOM 710 C CA . ILE A 1 94 ? -12.094 5.672 16.790 1.00 79.50 94 ILE A CA 1
ATOM 711 C C . ILE A 1 94 ? -12.812 5.718 15.432 1.00 79.50 94 ILE A C 1
ATOM 713 O O . ILE A 1 94 ? -13.088 6.807 14.925 1.00 79.50 94 ILE A O 1
ATOM 717 N N . ILE A 1 95 ? -13.191 4.556 14.875 1.00 76.06 95 ILE A N 1
ATOM 718 C CA . ILE A 1 95 ? -13.993 4.480 13.638 1.00 76.06 95 ILE A CA 1
ATOM 719 C C . ILE A 1 95 ? -15.294 5.282 13.785 1.00 76.06 95 ILE A C 1
ATOM 721 O O . ILE A 1 95 ? -15.640 6.069 12.904 1.00 76.06 95 ILE A O 1
ATOM 725 N N . ALA A 1 96 ? -16.028 5.071 14.879 1.00 78.31 96 ALA A N 1
ATOM 726 C CA . ALA A 1 96 ? -17.300 5.735 15.140 1.00 78.31 96 ALA A CA 1
ATOM 727 C C . ALA A 1 96 ? -17.130 7.255 15.320 1.00 78.31 96 ALA A C 1
ATOM 729 O O . ALA A 1 96 ? -17.819 8.026 14.656 1.00 78.31 96 ALA A O 1
ATOM 730 N N . ALA A 1 97 ? -16.159 7.689 16.127 1.00 79.12 97 ALA A N 1
ATOM 731 C CA . ALA A 1 97 ? -15.894 9.104 16.384 1.00 79.12 97 ALA A CA 1
ATOM 732 C C . ALA A 1 97 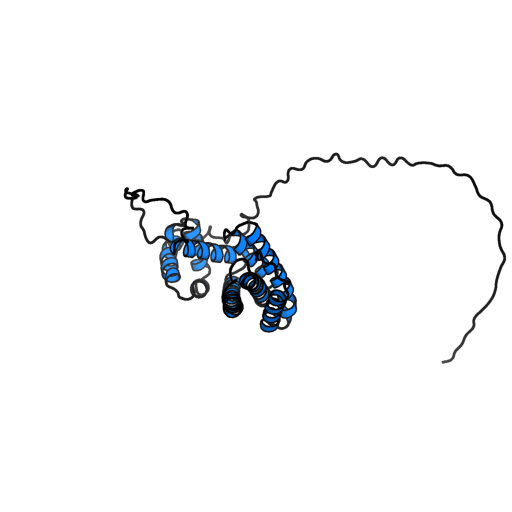? -15.532 9.888 15.110 1.00 79.12 97 ALA A C 1
ATOM 734 O O . ALA A 1 97 ? -16.071 10.972 14.877 1.00 79.12 97 ALA A O 1
ATOM 735 N N . VAL A 1 98 ? -14.678 9.330 14.243 1.00 73.06 98 VAL A N 1
ATOM 736 C CA . VAL A 1 98 ? -14.298 9.973 12.970 1.00 73.06 98 VAL A CA 1
ATOM 737 C C . VAL A 1 98 ? -15.455 9.968 11.959 1.00 73.06 98 VAL A C 1
ATOM 739 O O . VAL A 1 98 ? -15.586 10.925 11.195 1.00 73.06 98 VAL A O 1
ATOM 742 N N . LYS A 1 99 ? -16.327 8.945 11.971 1.00 72.12 99 LYS A N 1
ATOM 743 C CA . LYS A 1 99 ? -17.569 8.922 11.170 1.00 72.12 99 LYS A CA 1
ATOM 744 C C . LYS A 1 99 ? -18.570 9.996 11.618 1.00 72.12 99 LYS A C 1
ATOM 746 O O . LYS A 1 99 ? -19.177 10.631 10.760 1.00 72.12 99 LYS A O 1
ATOM 751 N N . GLU A 1 100 ? -18.764 10.188 12.925 1.00 73.44 100 GLU A N 1
ATOM 752 C CA . GLU A 1 100 ? -19.725 11.170 13.455 1.00 73.44 100 GLU A CA 1
ATOM 753 C C . GLU A 1 100 ? -19.234 12.615 13.332 1.00 73.44 100 GLU A C 1
ATOM 755 O O . GLU A 1 100 ? -20.010 13.500 12.966 1.00 73.44 100 GLU A O 1
ATOM 760 N N . ASN A 1 101 ? -17.956 12.872 13.623 1.00 68.62 101 ASN A N 1
ATOM 761 C CA . ASN A 1 101 ? -17.381 14.208 13.527 1.00 68.62 101 ASN A CA 1
ATOM 762 C C . ASN A 1 101 ? -15.935 14.185 12.984 1.00 68.62 101 ASN A C 1
ATOM 764 O O . ASN A 1 101 ? -14.975 14.143 13.761 1.00 68.62 101 ASN A O 1
ATOM 768 N N . PRO A 1 102 ? -15.766 14.336 11.656 1.00 58.94 102 PRO A N 1
ATOM 769 C CA . PRO A 1 102 ? -14.469 14.526 10.998 1.00 58.94 102 PRO A CA 1
ATOM 770 C C . PRO A 1 102 ? -13.572 15.620 11.607 1.00 58.94 102 PRO A C 1
ATOM 772 O O . PRO A 1 102 ? -12.349 15.553 11.488 1.00 58.94 102 PRO A O 1
ATOM 775 N N . TYR A 1 103 ? -14.156 16.616 12.283 1.00 57.41 103 TYR A N 1
ATOM 776 C CA . TYR A 1 103 ? -13.440 17.749 12.873 1.00 57.41 103 TYR A CA 1
ATOM 777 C C . TYR A 1 103 ? -12.872 17.473 14.280 1.00 57.41 103 TYR A C 1
ATOM 779 O O . TYR A 1 103 ? -12.166 18.322 14.812 1.00 57.41 103 TYR A O 1
ATOM 787 N N . LEU A 1 104 ? -13.044 16.275 14.867 1.00 56.50 104 LEU A N 1
ATOM 788 C CA . LEU A 1 104 ? -12.330 15.865 16.105 1.00 56.50 104 LEU A CA 1
ATOM 789 C C . LEU A 1 104 ? -10.792 15.806 15.941 1.00 56.50 104 LEU A C 1
ATOM 791 O O . LEU A 1 104 ? -10.025 15.638 16.896 1.00 56.50 104 LEU A O 1
ATOM 795 N N . ILE A 1 105 ? -10.308 15.956 14.710 1.00 51.94 105 ILE A N 1
ATOM 796 C CA . ILE A 1 105 ? -8.887 16.089 14.399 1.00 51.94 105 ILE A CA 1
ATOM 797 C C . ILE A 1 105 ? -8.377 17.522 14.667 1.00 51.94 105 ILE A C 1
ATOM 799 O O . ILE A 1 105 ? -7.181 17.687 14.920 1.00 51.94 105 ILE A O 1
ATOM 803 N N . GLU A 1 106 ? -9.252 18.531 14.712 1.00 43.94 106 GLU A N 1
ATOM 804 C CA . GLU A 1 106 ? -8.904 19.922 15.022 1.00 43.94 106 GLU A CA 1
ATOM 805 C C . GLU A 1 106 ? -8.590 20.121 16.514 1.00 43.94 106 GLU A C 1
ATOM 807 O O . GLU A 1 106 ? -9.316 19.665 17.392 1.00 43.94 106 GLU A O 1
ATOM 812 N N . ASN A 1 107 ? -7.525 20.874 16.805 1.00 40.50 107 ASN A N 1
ATOM 813 C CA . ASN A 1 107 ? -7.258 21.403 18.149 1.00 40.50 107 ASN A CA 1
ATOM 814 C C . ASN A 1 107 ? -7.907 22.794 18.349 1.00 40.50 107 ASN A C 1
ATOM 816 O O . ASN A 1 107 ? -7.614 23.488 19.323 1.00 40.50 107 ASN A O 1
ATOM 820 N N . GLU A 1 108 ? -8.769 23.218 17.421 1.00 36.62 108 GLU A N 1
ATOM 821 C CA . GLU A 1 108 ? -9.467 24.500 17.453 1.00 36.62 108 GLU A CA 1
ATOM 822 C C . GLU A 1 108 ? -10.951 24.265 17.756 1.00 36.62 108 GLU A C 1
ATOM 824 O O . GLU A 1 108 ? -11.712 23.747 16.947 1.00 36.62 108 GLU A O 1
ATOM 829 N N . SER A 1 109 ? -11.377 24.657 18.960 1.00 32.12 109 SER A N 1
ATOM 830 C CA . SER A 1 109 ? -12.803 24.754 19.293 1.00 32.12 109 SER A CA 1
ATOM 831 C C . SER A 1 109 ? -13.499 25.715 18.309 1.00 32.12 109 SER A C 1
ATOM 833 O O . SER A 1 109 ? -12.854 26.705 17.961 1.00 32.12 109 SER A O 1
ATOM 835 N N . PRO A 1 110 ? -14.781 25.510 17.911 1.00 38.19 110 PRO A N 1
ATOM 836 C CA . PRO A 1 110 ? -15.512 26.331 16.927 1.00 38.19 110 PRO A CA 1
ATOM 837 C C . PRO A 1 110 ? -15.656 27.833 17.251 1.00 38.19 110 PRO A C 1
ATOM 839 O O . PRO A 1 110 ? -16.746 28.363 17.483 1.00 38.19 110 PRO A O 1
ATOM 842 N N . ARG A 1 111 ? -14.543 28.563 17.220 1.00 32.81 111 ARG A N 1
ATOM 843 C CA . ARG A 1 111 ? -14.449 30.004 17.408 1.00 32.81 111 ARG A CA 1
ATOM 844 C C . ARG A 1 111 ? -14.282 30.683 16.060 1.00 32.81 111 ARG A C 1
ATOM 846 O O . ARG A 1 111 ? -13.194 31.062 15.658 1.00 32.81 111 ARG A O 1
ATOM 853 N N . MET A 1 112 ? -15.445 30.963 15.473 1.00 30.33 112 MET A N 1
ATOM 854 C CA . MET A 1 112 ? -15.751 32.330 15.050 1.00 30.33 112 MET A CA 1
ATOM 855 C C . MET A 1 112 ? -14.774 32.910 14.012 1.00 30.33 112 MET A C 1
ATOM 857 O O . MET A 1 112 ? -13.874 33.675 14.350 1.00 30.33 112 MET A O 1
ATOM 861 N N . ARG A 1 113 ? -15.038 32.626 12.724 1.00 36.41 113 ARG A N 1
ATOM 862 C CA . ARG A 1 113 ? -14.484 33.395 11.593 1.00 36.41 113 ARG A CA 1
ATOM 863 C C . ARG A 1 113 ? -14.784 34.888 11.788 1.00 36.41 113 ARG A C 1
ATOM 865 O O . ARG A 1 113 ? -15.874 35.351 11.457 1.00 36.41 113 ARG A O 1
ATOM 872 N N . VAL A 1 114 ? -13.811 35.632 12.301 1.00 30.47 114 VAL A N 1
ATOM 873 C CA . VAL A 1 114 ? -13.783 37.098 12.299 1.00 30.47 114 VAL A CA 1
ATOM 874 C C . VAL A 1 114 ? -12.771 37.556 11.257 1.00 30.47 114 VAL A C 1
ATOM 876 O O . VAL A 1 114 ? -11.776 36.889 10.990 1.00 30.47 114 VAL A O 1
ATOM 879 N N . GLN A 1 115 ? -13.098 38.664 10.605 1.00 41.75 115 GLN A N 1
ATOM 880 C CA . GLN A 1 115 ? -12.451 39.135 9.387 1.00 41.75 115 GLN A CA 1
ATOM 881 C C . GLN A 1 115 ? -11.032 39.656 9.654 1.00 41.75 115 GLN A C 1
ATOM 883 O O . GLN A 1 115 ? -10.879 40.650 10.360 1.00 41.75 115 GLN A O 1
ATOM 888 N N . SER A 1 116 ? -10.024 39.067 9.003 1.00 34.22 116 SER A N 1
ATOM 889 C CA . SER A 1 116 ? -8.758 39.751 8.688 1.00 34.22 116 SER A CA 1
ATOM 890 C C . SER A 1 116 ? -7.963 39.029 7.586 1.00 34.22 116 SER A C 1
ATOM 892 O O . SER A 1 116 ? -6.843 38.581 7.816 1.00 34.22 116 SER A O 1
ATOM 894 N N . GLU A 1 117 ? -8.529 38.926 6.382 1.00 36.00 117 GLU A N 1
ATOM 895 C CA . GLU A 1 117 ? -7.732 38.718 5.163 1.00 36.00 117 GLU A CA 1
ATOM 896 C C . GLU A 1 117 ? -7.760 40.021 4.355 1.00 36.00 117 GLU A C 1
ATOM 898 O O . GLU A 1 117 ? -8.799 40.419 3.826 1.00 36.00 117 GLU A O 1
ATOM 903 N N . THR A 1 118 ? -6.626 40.723 4.313 1.00 31.42 118 THR A N 1
ATOM 904 C CA . THR A 1 118 ? -6.378 41.793 3.340 1.00 31.42 118 THR A CA 1
ATOM 905 C C . THR A 1 118 ? -6.030 41.167 1.986 1.00 31.42 118 THR A C 1
ATOM 907 O O . THR A 1 118 ? -5.313 40.166 1.960 1.00 31.42 118 THR A O 1
ATOM 910 N N . PRO A 1 119 ? -6.529 41.707 0.860 1.00 39.50 119 PRO A N 1
ATOM 911 C CA . PRO A 1 119 ? -6.284 41.130 -0.457 1.00 39.50 119 PRO A CA 1
ATOM 912 C C . PRO A 1 119 ? -4.903 41.540 -0.994 1.00 39.50 119 PRO A C 1
ATOM 914 O O . PRO A 1 119 ? -4.796 42.503 -1.750 1.00 39.50 119 PRO A O 1
ATOM 917 N N . ASP A 1 120 ? -3.864 40.802 -0.604 1.00 35.53 120 ASP A N 1
ATOM 918 C CA . ASP A 1 120 ? -2.540 40.883 -1.236 1.00 35.53 120 ASP A CA 1
ATOM 919 C C . ASP A 1 120 ? -2.487 40.044 -2.533 1.00 35.53 120 ASP A C 1
ATOM 921 O O . ASP A 1 120 ? -3.269 39.109 -2.733 1.00 35.53 120 ASP A O 1
ATOM 925 N N . GLU A 1 121 ? -1.600 40.424 -3.454 1.00 37.81 121 GLU A N 1
ATOM 926 C CA . GLU A 1 121 ? -1.750 40.145 -4.888 1.00 37.81 121 GLU A CA 1
ATOM 927 C C . GLU A 1 121 ? -1.382 38.717 -5.353 1.00 37.81 121 GLU A C 1
ATOM 929 O O . GLU A 1 121 ? -0.330 38.159 -5.044 1.00 37.81 121 GLU A O 1
ATOM 934 N N . GLU A 1 122 ? -2.272 38.170 -6.188 1.00 50.12 122 GLU A N 1
ATOM 935 C CA . GLU A 1 122 ? -2.007 37.363 -7.390 1.00 50.12 122 GLU A CA 1
ATOM 936 C C . GLU A 1 122 ? -0.686 36.558 -7.473 1.00 50.12 122 GLU A C 1
ATOM 938 O O . GLU A 1 122 ? 0.245 36.906 -8.196 1.00 50.12 122 GLU A O 1
ATOM 943 N N . THR A 1 123 ? -0.660 35.365 -6.865 1.00 33.19 123 THR A N 1
ATOM 944 C CA . THR A 1 123 ? 0.150 34.238 -7.377 1.00 33.19 123 THR A CA 1
ATOM 945 C C . THR A 1 123 ? -0.632 32.917 -7.305 1.00 33.19 123 THR A C 1
ATOM 947 O O . THR A 1 123 ? -1.162 32.576 -6.246 1.00 33.19 123 THR A O 1
ATOM 950 N N . PRO A 1 124 ? -0.711 32.125 -8.395 1.00 41.03 124 PRO A N 1
ATOM 951 C CA . PRO A 1 124 ? -1.415 30.842 -8.412 1.00 41.03 124 PRO A CA 1
ATOM 952 C C . PRO A 1 124 ? -0.521 29.683 -7.926 1.00 41.03 124 PRO A C 1
ATOM 954 O O . PRO A 1 124 ? -0.453 28.635 -8.571 1.00 41.03 124 PRO A O 1
ATOM 957 N N . ASP A 1 125 ? 0.195 29.856 -6.809 1.00 40.12 125 ASP A N 1
ATOM 958 C CA . ASP A 1 125 ? 0.975 28.754 -6.228 1.00 40.12 125 ASP A CA 1
ATOM 959 C C . ASP A 1 125 ? 0.041 27.701 -5.606 1.00 40.12 125 ASP A C 1
ATOM 961 O O . ASP A 1 125 ? -0.934 28.021 -4.912 1.00 40.12 125 ASP A O 1
ATOM 965 N N . LYS A 1 126 ? 0.330 26.419 -5.853 1.00 39.88 126 LYS A N 1
ATOM 966 C CA . LYS A 1 126 ? -0.484 25.287 -5.392 1.00 39.88 126 LYS A CA 1
ATOM 967 C C . LYS A 1 126 ? -0.291 25.112 -3.880 1.00 39.88 126 LYS A C 1
ATOM 969 O O . LYS A 1 126 ? 0.525 24.292 -3.455 1.00 39.88 126 LYS A O 1
ATOM 974 N N . LYS A 1 127 ? -1.040 25.882 -3.069 1.00 40.25 127 LYS A N 1
ATOM 975 C CA . LYS A 1 127 ? -1.021 25.855 -1.588 1.00 40.25 127 LYS A CA 1
ATOM 976 C C . LYS A 1 127 ? -0.916 24.415 -1.072 1.00 40.25 127 LYS A C 1
ATOM 978 O O . LYS A 1 127 ? -1.882 23.655 -1.124 1.00 40.25 127 LYS A O 1
ATOM 983 N N . LYS A 1 128 ? 0.270 24.051 -0.568 1.00 39.41 128 LYS A N 1
ATOM 984 C CA . LYS A 1 128 ? 0.553 22.701 -0.061 1.00 39.41 128 LYS A CA 1
ATOM 985 C C . LYS A 1 128 ? -0.464 22.336 1.031 1.00 39.41 128 LYS A C 1
ATOM 987 O O . LYS A 1 128 ? -0.697 23.165 1.914 1.00 39.41 128 LYS A O 1
ATOM 992 N N . PRO A 1 129 ? -1.046 21.122 1.010 1.00 48.72 129 PRO A N 1
ATOM 993 C CA . PRO A 1 129 ? -2.042 20.723 1.996 1.00 48.72 129 PRO A CA 1
ATOM 994 C C . PRO A 1 129 ? -1.485 20.831 3.417 1.00 48.72 129 PRO A C 1
ATOM 996 O O . PRO A 1 129 ? -0.347 20.426 3.683 1.00 48.72 129 PRO A O 1
ATOM 999 N N . SER A 1 130 ? -2.297 21.379 4.324 1.00 55.38 130 SER A N 1
ATOM 1000 C CA . SER A 1 130 ? -1.920 21.591 5.723 1.00 55.38 130 SER A CA 1
ATOM 1001 C C . SER A 1 130 ? -1.578 20.270 6.420 1.00 55.38 130 SER A C 1
ATOM 1003 O O . SER A 1 130 ? -2.037 19.197 6.018 1.00 55.38 130 SER A O 1
ATOM 1005 N N . LYS A 1 131 ? -0.798 20.336 7.509 1.00 57.56 131 LYS A N 1
ATOM 1006 C CA . LYS A 1 131 ? -0.480 19.148 8.323 1.00 57.56 131 LYS A CA 1
ATOM 1007 C C . LYS A 1 131 ? -1.761 18.438 8.796 1.00 57.56 131 LYS A C 1
ATOM 1009 O O . LYS A 1 131 ? -1.809 17.212 8.784 1.00 57.56 131 LYS A O 1
ATOM 1014 N N . THR A 1 132 ? -2.804 19.206 9.117 1.00 54.53 132 THR A N 1
ATOM 1015 C CA . THR A 1 132 ? -4.143 18.719 9.482 1.00 54.53 132 THR A CA 1
ATOM 1016 C C . THR A 1 132 ? -4.829 17.978 8.335 1.00 54.53 132 THR A C 1
ATOM 1018 O O . THR A 1 132 ? -5.332 16.883 8.552 1.00 54.53 132 THR A O 1
ATOM 1021 N N . TYR A 1 133 ? -4.805 18.516 7.106 1.00 54.53 133 TYR A N 1
ATOM 1022 C CA . TYR A 1 133 ? -5.384 17.833 5.942 1.00 54.53 133 TYR A CA 1
ATOM 1023 C C . TYR A 1 133 ? -4.671 16.508 5.662 1.00 54.53 133 TYR A C 1
ATOM 1025 O O . TYR A 1 133 ? -5.331 15.501 5.441 1.00 54.53 133 TYR A O 1
ATOM 1033 N N . LYS A 1 134 ? -3.333 16.477 5.735 1.00 59.16 134 LYS A N 1
ATOM 1034 C CA . LYS A 1 134 ? -2.570 15.230 5.566 1.00 59.16 134 LYS A CA 1
ATOM 1035 C C . LYS A 1 134 ? -2.950 14.178 6.608 1.00 59.16 134 LYS A C 1
ATOM 1037 O O . LYS A 1 134 ? -3.234 13.049 6.237 1.00 59.16 134 LYS A O 1
ATOM 1042 N N . LEU A 1 135 ? -3.016 14.563 7.884 1.00 58.56 135 LEU A N 1
ATOM 1043 C CA . LEU A 1 135 ? -3.455 13.679 8.967 1.00 58.56 135 LEU A CA 1
ATOM 1044 C C . LEU A 1 135 ? -4.887 13.162 8.748 1.00 58.56 135 LEU A C 1
ATOM 1046 O O . LEU A 1 135 ? -5.134 11.975 8.927 1.00 58.56 135 LEU A O 1
ATOM 1050 N N . TYR A 1 136 ? -5.813 14.030 8.332 1.00 58.88 136 TYR A N 1
ATOM 1051 C CA . TYR A 1 136 ? -7.188 13.642 8.012 1.00 58.88 136 TYR A CA 1
ATOM 1052 C C . TYR A 1 136 ? -7.245 12.627 6.865 1.00 58.88 136 TYR A C 1
ATOM 1054 O O . TYR A 1 136 ? -7.890 11.591 7.007 1.00 58.88 136 TYR A O 1
ATOM 1062 N N . MET A 1 137 ? -6.520 12.874 5.769 1.00 59.75 137 MET A N 1
ATOM 1063 C CA . MET A 1 137 ? -6.444 11.931 4.652 1.00 59.75 137 MET A CA 1
ATOM 1064 C C . MET A 1 137 ? -5.831 10.596 5.084 1.00 59.75 137 MET A C 1
ATOM 1066 O O . MET A 1 137 ? -6.443 9.569 4.832 1.00 59.75 137 MET A O 1
ATOM 1070 N N . SER A 1 138 ? -4.717 10.585 5.820 1.00 66.44 138 SER A N 1
ATOM 1071 C CA . SER A 1 138 ? -4.105 9.331 6.285 1.00 66.44 138 SER A CA 1
ATOM 1072 C C . SER A 1 138 ? -4.964 8.563 7.292 1.00 66.44 138 SER A C 1
ATOM 1074 O O . SER A 1 138 ? -4.927 7.334 7.302 1.00 66.44 138 SER A O 1
ATOM 1076 N N . ILE A 1 139 ? -5.792 9.250 8.089 1.00 66.06 139 ILE A N 1
ATOM 1077 C CA . ILE A 1 139 ? -6.833 8.596 8.892 1.00 66.06 139 ILE A CA 1
ATOM 1078 C C . ILE A 1 139 ? -7.913 8.004 7.977 1.00 66.06 139 ILE A C 1
ATOM 1080 O O . ILE A 1 139 ? -8.279 6.854 8.187 1.00 66.06 139 ILE A O 1
ATOM 1084 N N . LEU A 1 140 ? -8.384 8.707 6.939 1.00 65.19 140 LEU A N 1
ATOM 1085 C CA . LEU A 1 140 ? -9.329 8.142 5.961 1.00 65.19 140 LEU A CA 1
ATOM 1086 C C . LEU A 1 140 ? -8.751 6.951 5.175 1.00 65.19 140 LEU A C 1
ATOM 1088 O O . LEU A 1 140 ? -9.485 6.006 4.904 1.00 65.19 140 LEU A O 1
ATOM 1092 N N . GLU A 1 141 ? -7.464 6.961 4.831 1.00 70.56 141 GLU A N 1
ATOM 1093 C CA . GLU A 1 141 ? -6.771 5.855 4.153 1.00 70.56 141 GLU A CA 1
ATOM 1094 C C . GLU A 1 141 ? -6.649 4.630 5.064 1.00 70.56 141 GLU A C 1
ATOM 1096 O O . GLU A 1 141 ? -7.066 3.535 4.680 1.00 70.56 141 GLU A O 1
ATOM 1101 N N . MET A 1 142 ? -6.160 4.824 6.295 1.00 73.62 142 MET A N 1
ATOM 1102 C CA . MET A 1 142 ? -6.112 3.792 7.336 1.00 73.62 142 MET A CA 1
ATOM 1103 C C . MET A 1 142 ? -7.507 3.206 7.571 1.00 73.62 142 MET A C 1
ATOM 1105 O O . MET A 1 142 ? -7.693 1.990 7.563 1.00 73.62 142 MET A O 1
ATOM 1109 N N . MET A 1 143 ? -8.509 4.076 7.700 1.00 68.38 143 MET A N 1
ATOM 1110 C CA . MET A 1 143 ? -9.904 3.696 7.870 1.00 68.38 143 MET A CA 1
ATOM 1111 C C . MET A 1 143 ? -10.448 2.896 6.686 1.00 68.38 143 MET A C 1
ATOM 1113 O O . MET A 1 143 ? -11.069 1.853 6.890 1.00 68.38 143 MET A O 1
ATOM 1117 N N . SER A 1 144 ? -10.225 3.365 5.458 1.00 71.12 144 SER A N 1
ATOM 1118 C CA . SER A 1 144 ? -10.645 2.687 4.229 1.00 71.12 144 SER A CA 1
ATOM 1119 C C . SER A 1 144 ? -10.037 1.287 4.161 1.00 71.12 144 SER A C 1
ATOM 1121 O O . SER A 1 144 ? -10.766 0.306 4.026 1.00 71.12 144 SER A O 1
ATOM 1123 N N . CYS A 1 145 ? -8.725 1.178 4.396 1.00 80.50 145 CYS A N 1
ATOM 1124 C CA . CYS A 1 145 ? -8.014 -0.094 4.473 1.00 80.50 145 CYS A CA 1
ATOM 1125 C C . CYS A 1 145 ? -8.667 -1.057 5.480 1.00 80.50 145 CYS A C 1
ATOM 1127 O O . CYS A 1 145 ? -9.024 -2.175 5.114 1.00 80.50 145 CYS A O 1
ATOM 1129 N N . ILE A 1 146 ? -8.911 -0.616 6.719 1.00 74.94 146 ILE A N 1
ATOM 1130 C CA . ILE A 1 146 ? -9.468 -1.472 7.783 1.00 74.94 146 ILE A CA 1
ATOM 1131 C C . ILE A 1 146 ? -10.898 -1.942 7.465 1.00 74.94 146 ILE A C 1
ATOM 1133 O O . ILE A 1 146 ? -11.262 -3.054 7.833 1.00 74.94 146 ILE A O 1
ATOM 1137 N N . ASN A 1 147 ? -11.704 -1.141 6.755 1.00 71.12 147 ASN A N 1
ATOM 1138 C CA . ASN A 1 147 ? -13.036 -1.569 6.294 1.00 71.12 147 ASN A CA 1
ATOM 1139 C C . ASN A 1 147 ? -12.978 -2.553 5.110 1.00 71.12 147 ASN A C 1
ATOM 1141 O O . ASN A 1 147 ? -13.917 -3.316 4.898 1.00 71.12 147 ASN A O 1
ATOM 1145 N N . LEU A 1 148 ? -11.898 -2.529 4.326 1.00 77.56 148 LEU A N 1
ATOM 1146 C CA . LEU A 1 148 ? -11.739 -3.339 3.117 1.00 77.56 148 LEU A CA 1
ATOM 1147 C C . LEU A 1 148 ? -11.071 -4.700 3.360 1.00 77.56 148 LEU A C 1
ATOM 1149 O O . LEU A 1 148 ? -11.284 -5.615 2.559 1.00 77.56 148 LEU A O 1
ATOM 1153 N N . VAL A 1 149 ? -10.252 -4.814 4.409 1.00 80.75 149 VAL A N 1
ATOM 1154 C CA . VAL A 1 149 ? -9.486 -6.016 4.780 1.00 80.75 149 VAL A CA 1
ATOM 1155 C C . VAL A 1 149 ? -9.554 -6.269 6.298 1.00 80.75 149 VAL A C 1
ATOM 1157 O O . VAL A 1 149 ? -10.608 -6.644 6.803 1.00 80.75 149 VAL A O 1
ATOM 1160 N N . ASP A 1 150 ? -8.452 -6.079 7.027 1.00 77.12 150 ASP A N 1
ATOM 1161 C CA . ASP A 1 150 ? -8.328 -6.199 8.477 1.00 77.12 150 ASP A CA 1
ATOM 1162 C C . ASP A 1 150 ? -7.121 -5.373 8.982 1.00 77.12 150 ASP A C 1
ATOM 1164 O O . ASP A 1 150 ? -6.254 -4.964 8.202 1.00 77.12 150 ASP A O 1
ATOM 1168 N N . VAL A 1 151 ? -7.056 -5.109 10.294 1.00 72.62 151 VAL A N 1
ATOM 1169 C CA . VAL A 1 151 ? -5.994 -4.289 10.913 1.00 72.62 151 VAL A CA 1
ATOM 1170 C C . VAL A 1 151 ? -4.583 -4.890 10.735 1.00 72.62 151 VAL A C 1
ATOM 1172 O O . VAL A 1 151 ? -3.695 -4.146 10.301 1.00 72.62 151 VAL A O 1
ATOM 1175 N N . PRO A 1 152 ? -4.331 -6.195 10.995 1.00 75.31 152 PRO A N 1
ATOM 1176 C CA . PRO A 1 152 ? -3.050 -6.831 10.670 1.00 75.31 152 PRO A CA 1
ATOM 1177 C C . PRO A 1 152 ? -2.605 -6.620 9.216 1.00 75.31 152 PRO A C 1
ATOM 1179 O O . PRO A 1 152 ? -1.442 -6.285 8.972 1.00 75.31 152 PRO A O 1
ATOM 1182 N N . SER A 1 153 ? -3.521 -6.758 8.258 1.00 83.88 153 SER A N 1
ATOM 1183 C CA . SER A 1 153 ? -3.249 -6.580 6.833 1.00 83.88 153 SER A CA 1
ATOM 1184 C C . SER A 1 153 ? -2.860 -5.137 6.502 1.00 83.88 153 SER A C 1
ATOM 1186 O O . SER A 1 153 ? -1.880 -4.912 5.788 1.00 83.88 153 SER A O 1
ATOM 1188 N N . CYS A 1 154 ? -3.538 -4.148 7.090 1.00 82.62 154 CYS A N 1
ATOM 1189 C CA . CYS A 1 154 ? -3.180 -2.733 6.947 1.00 82.62 154 CYS A CA 1
ATOM 1190 C C . CYS A 1 154 ? -1.804 -2.403 7.546 1.00 82.62 154 CYS A C 1
ATOM 1192 O O . CYS A 1 154 ? -1.024 -1.673 6.933 1.00 82.62 154 CYS A O 1
ATOM 1194 N N . ALA A 1 155 ? -1.445 -2.995 8.689 1.00 76.19 155 ALA A N 1
ATOM 1195 C CA . ALA A 1 155 ? -0.110 -2.838 9.268 1.00 76.19 155 ALA A CA 1
ATOM 1196 C C . ALA A 1 155 ? 0.994 -3.444 8.374 1.00 76.19 155 ALA A C 1
ATOM 1198 O O . ALA A 1 155 ? 2.090 -2.885 8.271 1.00 76.19 155 ALA A O 1
ATOM 1199 N N . GLN A 1 156 ? 0.721 -4.555 7.676 1.00 85.44 156 GLN A N 1
ATOM 1200 C CA . GLN A 1 156 ? 1.646 -5.109 6.675 1.00 85.44 156 GLN A CA 1
ATOM 1201 C C . GLN A 1 156 ? 1.729 -4.248 5.406 1.00 85.44 156 GLN A C 1
ATOM 1203 O O . GLN A 1 156 ? 2.819 -4.103 4.842 1.00 85.44 156 GLN A O 1
ATOM 1208 N N . ALA A 1 157 ? 0.614 -3.642 4.987 1.00 89.88 157 ALA A N 1
ATOM 1209 C CA . ALA A 1 157 ? 0.548 -2.726 3.851 1.00 89.88 157 ALA A CA 1
ATOM 1210 C C . ALA A 1 157 ? 1.334 -1.427 4.091 1.00 89.88 157 ALA A C 1
ATOM 1212 O O . ALA A 1 157 ? 2.091 -1.022 3.207 1.00 89.88 157 ALA A O 1
ATOM 1213 N N . LEU A 1 158 ? 1.263 -0.831 5.290 1.00 83.62 158 LEU A N 1
ATOM 1214 C CA . LEU A 1 158 ? 2.135 0.290 5.675 1.00 83.62 158 LEU A CA 1
ATOM 1215 C C . LEU A 1 158 ? 3.611 -0.125 5.623 1.00 83.62 158 LEU A C 1
ATOM 1217 O O . LEU A 1 158 ? 4.443 0.561 5.027 1.00 83.62 158 LEU A O 1
ATOM 1221 N N . LYS A 1 159 ? 3.950 -1.276 6.215 1.00 85.19 159 LYS A N 1
ATOM 1222 C CA . LYS A 1 159 ? 5.328 -1.794 6.221 1.00 85.19 159 LYS A CA 1
ATOM 1223 C C . LYS A 1 159 ? 5.837 -2.086 4.808 1.00 85.19 159 LYS A C 1
ATOM 1225 O O . LYS A 1 159 ? 7.040 -2.010 4.584 1.00 85.19 159 LYS A O 1
ATOM 1230 N N . ALA A 1 160 ? 4.957 -2.402 3.857 1.00 94.94 160 ALA A N 1
ATOM 1231 C CA . ALA A 1 160 ? 5.293 -2.535 2.441 1.00 94.94 160 ALA A CA 1
ATOM 1232 C C . ALA A 1 160 ? 5.505 -1.162 1.776 1.00 94.94 160 ALA A C 1
ATOM 1234 O O . ALA A 1 160 ? 6.512 -0.970 1.092 1.00 94.94 160 ALA A O 1
ATOM 1235 N N . ALA A 1 161 ? 4.622 -0.187 2.026 1.00 93.19 161 ALA A N 1
ATOM 1236 C CA . ALA A 1 161 ? 4.741 1.177 1.500 1.00 93.19 161 ALA A CA 1
ATOM 1237 C C . ALA A 1 161 ? 6.048 1.845 1.957 1.00 93.19 161 ALA A C 1
ATOM 1239 O O . ALA A 1 161 ? 6.805 2.348 1.132 1.00 93.19 161 ALA A O 1
ATOM 1240 N N . ASN A 1 162 ? 6.388 1.739 3.246 1.00 87.50 162 ASN A N 1
ATOM 1241 C CA . ASN A 1 162 ? 7.624 2.276 3.829 1.00 87.50 162 ASN A CA 1
ATOM 1242 C C . ASN A 1 162 ? 8.918 1.645 3.269 1.00 87.50 162 ASN A C 1
ATOM 1244 O O . ASN A 1 162 ? 10.001 2.216 3.433 1.00 87.50 162 ASN A O 1
ATOM 1248 N N . ILE A 1 163 ? 8.836 0.472 2.630 1.00 93.69 163 ILE A N 1
ATOM 1249 C CA . ILE A 1 163 ? 9.952 -0.150 1.899 1.00 93.69 163 ILE A CA 1
ATOM 1250 C C . ILE A 1 163 ? 9.972 0.354 0.453 1.00 93.69 163 ILE A C 1
ATOM 1252 O O . ILE A 1 163 ? 11.010 0.825 -0.007 1.00 93.69 163 ILE A O 1
ATOM 1256 N N . ALA A 1 164 ? 8.831 0.320 -0.239 1.00 97.56 164 ALA A N 1
ATOM 1257 C CA . ALA A 1 164 ? 8.696 0.778 -1.621 1.00 97.56 164 ALA A CA 1
ATOM 1258 C C . ALA A 1 164 ? 9.096 2.256 -1.800 1.00 97.56 164 ALA A C 1
ATOM 1260 O O . ALA A 1 164 ? 9.886 2.584 -2.682 1.00 97.56 164 ALA A O 1
ATOM 1261 N N . GLU A 1 165 ? 8.632 3.124 -0.901 1.00 94.00 165 GLU A N 1
ATOM 1262 C CA . GLU A 1 165 ? 8.972 4.549 -0.807 1.00 94.00 165 GLU A CA 1
ATOM 1263 C C . GLU A 1 165 ? 10.485 4.782 -0.651 1.00 94.00 165 GLU A C 1
ATOM 1265 O O . GLU A 1 165 ? 11.071 5.681 -1.262 1.00 94.00 165 GLU A O 1
ATOM 1270 N N . ARG A 1 166 ? 11.146 3.941 0.154 1.00 95.50 166 ARG A N 1
ATOM 1271 C CA . ARG A 1 166 ? 12.592 4.012 0.396 1.00 95.50 166 ARG A CA 1
ATOM 1272 C C . ARG A 1 166 ? 13.383 3.572 -0.831 1.00 95.50 166 ARG A C 1
ATOM 1274 O O . ARG A 1 166 ? 14.339 4.247 -1.201 1.00 95.50 166 ARG A O 1
ATOM 1281 N N . GLU A 1 167 ? 12.979 2.478 -1.470 1.00 97.25 167 GLU A N 1
ATOM 1282 C CA . GLU A 1 167 ? 13.607 1.965 -2.693 1.00 97.25 167 GLU A CA 1
ATOM 1283 C C . GLU A 1 167 ? 13.430 2.935 -3.872 1.00 97.25 167 GLU A C 1
ATOM 1285 O O . GLU A 1 167 ? 14.391 3.194 -4.598 1.00 97.25 167 GLU A O 1
ATOM 1290 N N . ALA A 1 168 ? 12.246 3.540 -4.020 1.00 97.62 168 ALA A N 1
ATOM 1291 C CA . ALA A 1 168 ? 11.972 4.592 -4.999 1.00 97.62 168 ALA A CA 1
ATOM 1292 C C . ALA A 1 168 ? 12.903 5.800 -4.811 1.00 97.62 168 ALA A C 1
ATOM 1294 O O . ALA A 1 168 ? 13.637 6.168 -5.733 1.00 97.62 168 ALA A O 1
ATOM 1295 N N . LYS A 1 169 ? 12.944 6.368 -3.598 1.00 96.62 169 LYS A N 1
ATOM 1296 C CA . LYS A 1 169 ? 13.798 7.520 -3.260 1.00 96.62 169 LYS A CA 1
ATOM 1297 C C . LYS A 1 169 ? 15.293 7.224 -3.356 1.00 96.62 169 LYS A C 1
ATOM 1299 O O . LYS A 1 169 ? 16.049 8.096 -3.770 1.00 96.62 169 LYS A O 1
ATOM 1304 N N . ALA A 1 170 ? 15.732 6.018 -2.998 1.00 97.19 170 ALA A N 1
ATOM 1305 C CA . ALA A 1 170 ? 17.144 5.638 -3.055 1.00 97.19 170 ALA A CA 1
ATOM 1306 C C . ALA A 1 170 ? 17.655 5.402 -4.487 1.00 97.19 170 ALA A C 1
ATOM 1308 O O . ALA A 1 170 ? 18.849 5.565 -4.739 1.00 97.19 170 ALA A O 1
ATOM 1309 N N . ARG A 1 171 ? 16.780 4.999 -5.419 1.00 97.44 171 ARG A N 1
ATOM 1310 C CA . ARG A 1 171 ? 17.162 4.636 -6.797 1.00 97.44 171 ARG A CA 1
ATOM 1311 C C . ARG A 1 171 ? 16.895 5.738 -7.813 1.00 97.44 171 ARG A C 1
ATOM 1313 O O . ARG A 1 171 ? 17.685 5.894 -8.740 1.00 97.44 171 ARG A O 1
ATOM 1320 N N . TYR A 1 172 ? 15.789 6.465 -7.663 1.00 96.56 172 TYR A N 1
ATOM 1321 C CA . TYR A 1 172 ? 15.278 7.394 -8.673 1.00 96.56 172 TYR A CA 1
ATOM 1322 C C . TYR A 1 172 ? 14.752 8.711 -8.049 1.00 96.56 172 TYR A C 1
ATOM 1324 O O . TYR A 1 172 ? 13.619 9.106 -8.349 1.00 96.56 172 TYR A O 1
ATOM 1332 N N . PRO A 1 173 ? 15.541 9.395 -7.187 1.00 95.56 173 PRO A N 1
ATOM 1333 C CA . PRO A 1 173 ? 15.081 10.508 -6.344 1.00 95.56 173 PRO A CA 1
ATOM 1334 C C . PRO A 1 173 ? 14.390 11.637 -7.120 1.00 95.56 173 PRO A C 1
ATOM 1336 O O . PRO A 1 173 ? 13.394 12.178 -6.649 1.00 95.56 173 PRO A O 1
ATOM 1339 N N . ASP A 1 174 ? 14.861 11.941 -8.329 1.00 95.25 174 ASP A N 1
ATOM 1340 C CA . ASP A 1 174 ? 14.350 13.028 -9.175 1.00 95.25 174 ASP A CA 1
ATOM 1341 C C . ASP A 1 174 ? 13.077 12.658 -9.972 1.00 95.25 174 ASP A C 1
ATOM 1343 O O . ASP A 1 174 ? 12.660 13.401 -10.856 1.00 95.25 174 ASP A O 1
ATOM 1347 N N . SER A 1 175 ? 12.464 11.496 -9.704 1.00 94.31 175 SER A N 1
ATOM 1348 C CA . SER A 1 175 ? 11.294 10.986 -10.449 1.00 94.31 175 SER A CA 1
ATOM 1349 C C . SER A 1 175 ? 10.262 10.256 -9.574 1.00 94.31 175 SER A C 1
ATOM 1351 O O . SER A 1 175 ? 9.539 9.376 -10.041 1.00 94.31 175 SER A O 1
ATOM 1353 N N . VAL A 1 176 ? 10.188 10.625 -8.291 1.00 90.75 176 VAL A N 1
ATOM 1354 C CA . VAL A 1 176 ? 9.230 10.103 -7.288 1.00 90.75 176 VAL A CA 1
ATOM 1355 C C . VAL A 1 176 ? 7.824 10.725 -7.389 1.00 90.75 176 VAL A C 1
ATOM 1357 O O . VAL A 1 176 ? 7.092 10.795 -6.407 1.00 90.75 176 VAL A O 1
ATOM 1360 N N . THR A 1 177 ? 7.471 11.250 -8.561 1.00 91.50 177 THR A N 1
ATOM 1361 C CA . THR A 1 177 ? 6.134 11.749 -8.911 1.00 91.50 177 THR A CA 1
ATOM 1362 C C . THR A 1 177 ? 5.962 11.573 -10.418 1.00 91.50 177 THR A C 1
ATOM 1364 O O . THR A 1 177 ? 6.800 12.075 -11.169 1.00 91.50 177 THR A O 1
ATOM 1367 N N . ASN A 1 178 ? 4.944 10.830 -10.859 1.00 93.00 178 ASN A N 1
ATOM 1368 C CA . ASN A 1 178 ? 4.587 10.556 -12.267 1.00 93.00 178 ASN A CA 1
ATOM 1369 C C . ASN A 1 178 ? 5.684 9.895 -13.134 1.00 93.00 178 ASN A C 1
ATOM 1371 O O . ASN A 1 178 ? 5.535 9.745 -14.349 1.00 93.00 178 ASN A O 1
ATOM 1375 N N . GLY A 1 179 ? 6.804 9.509 -12.525 1.00 94.44 179 GLY A N 1
ATOM 1376 C CA . GLY A 1 179 ? 8.004 9.028 -13.197 1.00 94.44 179 GLY A CA 1
ATOM 1377 C C . GLY A 1 179 ? 8.478 7.679 -12.673 1.00 94.44 179 GLY A C 1
ATOM 1378 O O . GLY A 1 179 ? 7.798 6.981 -11.926 1.00 94.44 179 GLY A O 1
ATOM 1379 N N . LYS A 1 180 ? 9.696 7.304 -13.064 1.00 97.00 180 LYS A N 1
ATOM 1380 C CA . LYS A 1 180 ? 10.291 5.985 -12.807 1.00 97.00 180 LYS A CA 1
ATOM 1381 C C . LYS A 1 180 ? 10.398 5.607 -11.319 1.00 97.00 180 LYS A C 1
ATOM 1383 O O . LYS A 1 180 ? 10.295 4.428 -10.983 1.00 97.00 180 LYS A O 1
ATOM 1388 N N . GLY A 1 181 ? 10.606 6.587 -10.438 1.00 97.56 181 GLY A N 1
ATOM 1389 C CA . GLY A 1 181 ? 10.557 6.410 -8.983 1.00 97.56 181 GLY A CA 1
ATOM 1390 C C . GLY A 1 181 ? 9.163 6.049 -8.489 1.00 97.56 181 GLY A C 1
ATOM 1391 O O . GLY A 1 181 ? 9.010 5.106 -7.719 1.00 97.56 181 GLY A O 1
ATOM 1392 N N . ASP A 1 182 ? 8.156 6.752 -8.988 1.00 97.12 182 ASP A N 1
ATOM 1393 C CA . ASP A 1 182 ? 6.754 6.550 -8.626 1.00 97.12 182 ASP A CA 1
ATOM 1394 C C . ASP A 1 182 ? 6.206 5.216 -9.149 1.00 97.12 182 ASP A C 1
ATOM 1396 O O . ASP A 1 182 ? 5.638 4.414 -8.410 1.00 97.12 182 ASP A O 1
ATOM 1400 N N . ALA A 1 183 ? 6.519 4.898 -10.404 1.00 98.25 183 ALA A N 1
ATOM 1401 C CA . ALA A 1 183 ? 6.189 3.620 -11.015 1.00 98.25 183 ALA A CA 1
ATOM 1402 C C . ALA A 1 183 ? 6.791 2.434 -10.235 1.00 98.25 183 ALA A C 1
ATOM 1404 O O . ALA A 1 183 ? 6.115 1.428 -9.993 1.00 98.25 183 ALA A O 1
ATOM 1405 N N . LEU A 1 184 ? 8.043 2.568 -9.766 1.00 98.62 184 LEU A N 1
ATOM 1406 C CA . LEU A 1 184 ? 8.645 1.605 -8.840 1.00 98.62 184 LEU A CA 1
ATOM 1407 C C . LEU A 1 184 ? 7.893 1.559 -7.500 1.00 98.62 184 LEU A C 1
ATOM 1409 O O . LEU A 1 184 ? 7.660 0.455 -7.012 1.00 98.62 184 LEU A O 1
ATOM 1413 N N . ARG A 1 185 ? 7.511 2.703 -6.911 1.00 98.31 185 ARG A N 1
ATOM 1414 C CA . ARG A 1 185 ? 6.777 2.781 -5.632 1.00 98.31 185 ARG A CA 1
ATOM 1415 C C . ARG A 1 185 ? 5.500 1.935 -5.677 1.00 98.31 185 ARG A C 1
ATOM 1417 O O . ARG A 1 185 ? 5.348 1.047 -4.840 1.00 98.31 185 ARG A O 1
ATOM 1424 N N . HIS A 1 186 ? 4.646 2.120 -6.684 1.00 98.25 186 HIS A N 1
ATOM 1425 C CA . HIS A 1 186 ? 3.388 1.366 -6.816 1.00 98.25 186 HIS A CA 1
ATOM 1426 C C . HIS A 1 186 ? 3.612 -0.126 -7.123 1.00 98.25 186 HIS A C 1
ATOM 1428 O O . HIS A 1 186 ? 3.036 -0.990 -6.455 1.00 98.25 186 HIS A O 1
ATOM 1434 N N . CYS A 1 187 ? 4.527 -0.459 -8.045 1.00 98.81 187 CYS A N 1
ATOM 1435 C CA . CYS A 1 187 ? 4.883 -1.855 -8.339 1.00 98.81 187 CYS A CA 1
ATOM 1436 C C . CYS A 1 187 ? 5.406 -2.590 -7.095 1.00 98.81 187 CYS A C 1
ATOM 1438 O O . CYS A 1 187 ? 4.909 -3.661 -6.736 1.00 98.81 187 CYS A O 1
ATOM 1440 N N . ALA A 1 188 ? 6.394 -2.006 -6.411 1.00 98.81 188 ALA A N 1
ATOM 1441 C CA . ALA A 1 188 ? 7.017 -2.590 -5.230 1.00 98.81 188 ALA A CA 1
ATOM 1442 C C . ALA A 1 188 ? 6.015 -2.741 -4.082 1.00 98.81 188 ALA A C 1
ATOM 1444 O O . ALA A 1 188 ? 5.968 -3.795 -3.449 1.00 98.81 188 ALA A O 1
ATOM 1445 N N . TRP A 1 189 ? 5.189 -1.723 -3.832 1.00 98.62 189 TRP A N 1
ATOM 1446 C CA . TRP A 1 189 ? 4.188 -1.760 -2.771 1.00 98.62 189 TRP A CA 1
ATOM 1447 C C . TRP A 1 189 ? 3.167 -2.879 -2.994 1.00 98.62 189 TRP A C 1
ATOM 1449 O O . TRP A 1 189 ? 2.999 -3.733 -2.122 1.00 98.62 189 TRP A O 1
ATOM 1459 N N . SER A 1 190 ? 2.560 -2.945 -4.182 1.00 98.75 190 SER A N 1
ATOM 1460 C CA . SER A 1 190 ? 1.579 -3.985 -4.517 1.00 98.75 190 SER A CA 1
ATOM 1461 C C . SER A 1 190 ? 2.177 -5.398 -4.557 1.00 98.75 190 SER A C 1
ATOM 1463 O O . SER A 1 190 ? 1.504 -6.353 -4.156 1.00 98.75 190 SER A O 1
ATOM 1465 N N . ALA A 1 191 ? 3.443 -5.555 -4.961 1.00 98.88 191 ALA A N 1
ATOM 1466 C CA . ALA A 1 191 ? 4.138 -6.844 -4.916 1.00 98.88 191 ALA A CA 1
ATOM 1467 C C . ALA A 1 191 ? 4.394 -7.319 -3.476 1.00 98.88 191 ALA A C 1
ATOM 1469 O O . ALA A 1 191 ? 4.076 -8.460 -3.135 1.00 98.88 191 ALA A O 1
ATOM 1470 N N . LEU A 1 192 ? 4.908 -6.435 -2.613 1.00 98.81 192 LEU A N 1
ATOM 1471 C CA . LEU A 1 192 ? 5.162 -6.727 -1.199 1.00 98.81 192 LEU A CA 1
ATOM 1472 C C . LEU A 1 192 ? 3.864 -6.989 -0.421 1.00 98.81 192 LEU A C 1
ATOM 1474 O O . LEU A 1 192 ? 3.818 -7.917 0.385 1.00 98.81 192 LEU A O 1
ATOM 1478 N N . MET A 1 193 ? 2.790 -6.235 -0.689 1.00 98.38 193 MET A N 1
ATOM 1479 C CA . MET A 1 193 ? 1.462 -6.547 -0.148 1.00 98.38 193 MET A CA 1
ATOM 1480 C C . MET A 1 193 ? 1.008 -7.942 -0.586 1.00 98.38 193 MET A C 1
ATOM 1482 O O . MET A 1 193 ? 0.656 -8.761 0.256 1.00 98.38 193 MET A O 1
ATOM 1486 N N . THR A 1 194 ? 1.085 -8.262 -1.878 1.00 98.81 194 THR A N 1
ATOM 1487 C CA . THR A 1 194 ? 0.621 -9.562 -2.394 1.00 98.81 194 THR A CA 1
ATOM 1488 C C . THR A 1 194 ? 1.345 -10.743 -1.740 1.00 98.81 194 THR A C 1
ATOM 1490 O O . THR A 1 194 ? 0.707 -11.751 -1.449 1.00 98.81 194 THR A O 1
ATOM 1493 N N . ILE A 1 195 ? 2.640 -10.611 -1.431 1.00 98.69 195 ILE A N 1
ATOM 1494 C CA . ILE A 1 195 ? 3.412 -11.638 -0.708 1.00 98.69 195 ILE A CA 1
ATOM 1495 C C . ILE A 1 195 ? 2.965 -11.776 0.759 1.00 98.69 195 ILE A C 1
ATOM 1497 O O . ILE A 1 195 ? 2.916 -12.889 1.279 1.00 98.69 195 ILE A O 1
ATOM 1501 N N . ARG A 1 196 ? 2.638 -10.665 1.433 1.00 97.56 196 ARG A N 1
ATOM 1502 C CA . A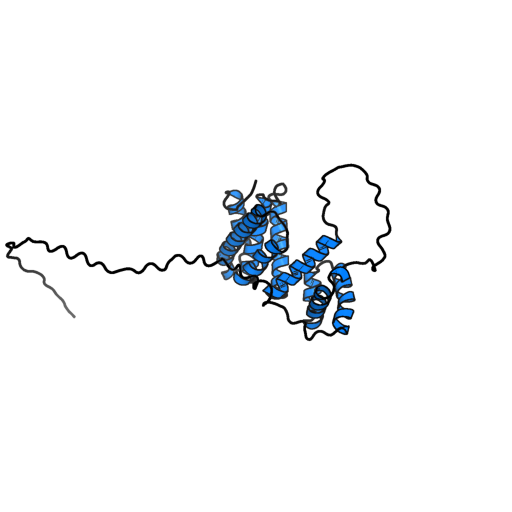RG A 1 196 ? 2.339 -10.628 2.879 1.00 97.56 196 ARG A CA 1
ATOM 1503 C C . ARG A 1 196 ? 0.890 -10.948 3.238 1.00 97.56 196 ARG A C 1
ATOM 1505 O O . ARG A 1 196 ? 0.652 -11.547 4.282 1.00 97.56 196 ARG A O 1
ATOM 1512 N N . ILE A 1 197 ? -0.055 -10.491 2.419 1.00 95.44 197 ILE A N 1
ATOM 1513 C CA . ILE A 1 197 ? -1.503 -10.485 2.710 1.00 95.44 197 ILE A CA 1
ATOM 1514 C C . ILE A 1 197 ? -2.354 -11.068 1.567 1.00 95.44 197 ILE A C 1
ATOM 1516 O O . ILE A 1 197 ? -3.574 -11.142 1.679 1.00 95.44 197 ILE A O 1
ATOM 1520 N N . GLY A 1 198 ? -1.728 -11.522 0.476 1.00 97.69 198 GLY A N 1
ATOM 1521 C CA . GLY A 1 198 ? -2.415 -12.086 -0.687 1.00 97.69 198 GLY A CA 1
ATOM 1522 C C . GLY A 1 198 ? -2.925 -11.036 -1.682 1.00 97.69 198 GLY A C 1
ATOM 1523 O O . GLY A 1 198 ? -3.028 -9.844 -1.382 1.00 97.69 198 GLY A O 1
ATOM 1524 N N . LYS A 1 199 ? -3.234 -11.493 -2.904 1.00 97.94 199 LYS A N 1
ATOM 1525 C CA . LYS A 1 199 ? -3.599 -10.631 -4.041 1.00 97.94 199 LYS A CA 1
ATOM 1526 C C . LYS A 1 199 ? -4.885 -9.844 -3.800 1.00 97.94 199 LYS A C 1
ATOM 1528 O O . LYS A 1 199 ? -4.884 -8.633 -3.986 1.00 97.94 199 LYS A O 1
ATOM 1533 N N . ASP A 1 200 ? -5.942 -10.505 -3.336 1.00 95.94 200 ASP A N 1
ATOM 1534 C CA . ASP A 1 200 ? -7.260 -9.902 -3.098 1.00 95.94 200 ASP A CA 1
ATOM 1535 C C . ASP A 1 200 ? -7.204 -8.747 -2.086 1.00 95.94 200 ASP A C 1
ATOM 1537 O O . ASP A 1 200 ? -7.879 -7.731 -2.256 1.00 95.94 200 ASP A O 1
ATOM 1541 N N . ALA A 1 201 ? -6.382 -8.885 -1.041 1.00 92.69 201 ALA A N 1
ATOM 1542 C CA . ALA A 1 201 ? -6.175 -7.848 -0.037 1.00 92.69 201 ALA A CA 1
ATOM 1543 C C . ALA A 1 201 ? -5.321 -6.698 -0.598 1.00 92.69 201 ALA A C 1
ATOM 1545 O O . ALA A 1 201 ? -5.712 -5.535 -0.503 1.00 92.69 201 ALA A O 1
ATOM 1546 N N . ALA A 1 202 ? -4.204 -7.019 -1.263 1.00 97.31 202 ALA A N 1
ATOM 1547 C CA . ALA A 1 202 ? -3.352 -6.038 -1.938 1.00 97.31 202 ALA A CA 1
ATOM 1548 C C . ALA A 1 202 ? -4.110 -5.221 -3.003 1.00 97.31 202 ALA A C 1
ATOM 1550 O O . ALA A 1 202 ? -3.868 -4.026 -3.162 1.00 97.31 202 ALA A O 1
ATOM 1551 N N . GLU A 1 203 ? -5.046 -5.850 -3.717 1.00 96.12 203 GLU A N 1
ATOM 1552 C CA . GLU A 1 203 ? -5.913 -5.205 -4.703 1.00 96.12 203 GLU A CA 1
ATOM 1553 C C . GLU A 1 203 ? -6.879 -4.216 -4.057 1.00 96.12 203 GLU A C 1
ATOM 1555 O O . GLU A 1 203 ? -6.969 -3.073 -4.502 1.00 96.12 203 GLU A O 1
ATOM 1560 N N . ARG A 1 204 ? -7.569 -4.628 -2.988 1.00 91.06 204 ARG A N 1
ATOM 1561 C CA . ARG A 1 204 ? -8.510 -3.760 -2.268 1.00 91.06 204 ARG A CA 1
ATOM 1562 C C . ARG A 1 204 ? -7.817 -2.533 -1.686 1.00 91.06 204 ARG A C 1
ATOM 1564 O O . ARG A 1 204 ? -8.327 -1.432 -1.856 1.00 91.06 204 ARG A O 1
ATOM 1571 N N . ILE A 1 205 ? -6.659 -2.712 -1.047 1.00 91.12 205 ILE A N 1
ATOM 1572 C CA . ILE A 1 205 ? -5.896 -1.609 -0.447 1.00 91.12 205 ILE A CA 1
ATOM 1573 C C . ILE A 1 205 ? -5.336 -0.684 -1.535 1.00 91.12 205 ILE A C 1
ATOM 1575 O O . ILE A 1 205 ? -5.578 0.521 -1.486 1.00 91.12 205 ILE A O 1
ATOM 1579 N N . GLY A 1 206 ? -4.638 -1.234 -2.536 1.00 91.06 206 GLY A N 1
ATOM 1580 C CA . GLY A 1 206 ? -4.025 -0.444 -3.607 1.00 91.06 206 GLY A CA 1
ATOM 1581 C C . GLY A 1 206 ? -5.059 0.357 -4.396 1.00 91.06 206 GLY A C 1
ATOM 1582 O O . GLY A 1 206 ? -4.978 1.578 -4.467 1.00 91.06 206 GLY A O 1
ATOM 1583 N N . ASN A 1 207 ? -6.110 -0.300 -4.896 1.00 89.75 207 ASN A N 1
ATOM 1584 C CA . ASN A 1 207 ? -7.145 0.371 -5.686 1.00 89.75 207 ASN A CA 1
ATOM 1585 C C . ASN A 1 207 ? -7.939 1.426 -4.871 1.00 89.75 207 ASN A C 1
ATOM 1587 O O . ASN A 1 207 ? -8.579 2.289 -5.476 1.00 89.75 207 ASN A O 1
ATOM 1591 N N . ALA A 1 208 ? -7.917 1.361 -3.530 1.00 85.19 208 ALA A N 1
ATOM 1592 C CA . ALA A 1 208 ? -8.560 2.329 -2.636 1.00 85.19 208 ALA A CA 1
ATOM 1593 C C . ALA A 1 208 ? -7.654 3.501 -2.216 1.00 85.19 208 ALA A C 1
ATOM 1595 O O . ALA A 1 208 ? -8.166 4.592 -1.970 1.00 85.19 208 ALA A O 1
ATOM 1596 N N . HIS A 1 209 ? -6.328 3.334 -2.182 1.00 85.31 209 HIS A N 1
ATOM 1597 C CA . HIS A 1 209 ? -5.400 4.469 -2.064 1.00 85.31 209 HIS A CA 1
ATOM 1598 C C . HIS A 1 209 ? -5.636 5.447 -3.222 1.00 85.31 209 HIS A C 1
ATOM 1600 O O . HIS A 1 209 ? -5.915 6.626 -2.991 1.00 85.31 209 HIS A O 1
ATOM 1606 N N . GLU A 1 210 ? -5.742 4.920 -4.447 1.00 82.88 210 GLU A N 1
ATOM 1607 C CA . GLU A 1 210 ? -5.912 5.756 -5.641 1.00 82.88 210 GLU A CA 1
ATOM 1608 C C . GLU A 1 210 ? -7.315 6.399 -5.750 1.00 82.88 210 GLU A C 1
ATOM 1610 O O . GLU A 1 210 ? -7.528 7.260 -6.604 1.00 82.88 210 GLU A O 1
ATOM 1615 N N . THR A 1 211 ? -8.314 5.987 -4.942 1.00 70.69 211 THR A N 1
ATOM 1616 C CA . THR A 1 211 ? -9.629 6.675 -4.829 1.00 70.69 211 THR A CA 1
ATOM 1617 C C . THR A 1 211 ? -9.690 7.701 -3.701 1.00 70.69 211 THR A C 1
ATOM 1619 O O . THR A 1 211 ? -10.487 8.637 -3.792 1.00 70.69 211 THR A O 1
ATOM 1622 N N . VAL A 1 212 ? -8.894 7.535 -2.642 1.0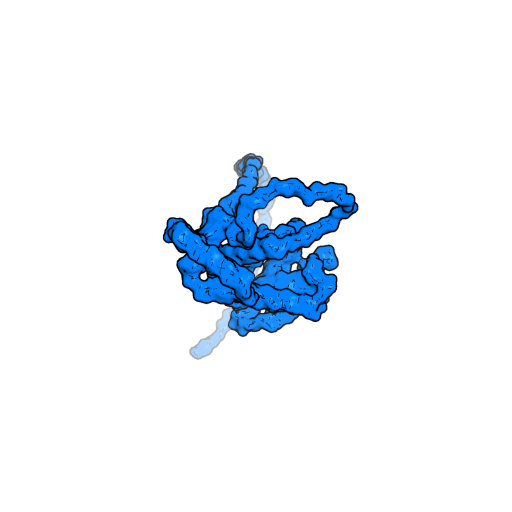0 59.53 212 VAL A N 1
ATOM 1623 C CA . VAL A 1 212 ? -8.852 8.464 -1.504 1.00 59.53 212 VAL A CA 1
ATOM 1624 C C . VAL A 1 212 ? -7.921 9.643 -1.805 1.00 59.53 212 VAL A C 1
ATOM 1626 O O . VAL A 1 212 ? -8.267 10.789 -1.503 1.00 59.53 212 VAL A O 1
ATOM 1629 N N . VAL A 1 213 ? -6.784 9.399 -2.461 1.00 59.06 213 VAL A N 1
ATOM 1630 C CA . VAL A 1 213 ? -5.879 10.450 -2.946 1.00 59.06 213 VAL A CA 1
ATOM 1631 C C . VAL A 1 213 ? -6.410 11.040 -4.258 1.00 59.06 213 VAL A C 1
ATOM 1633 O O . VAL A 1 213 ? -6.745 10.323 -5.196 1.00 59.06 213 VAL A O 1
ATOM 1636 N N . ARG A 1 214 ? -6.487 12.375 -4.341 1.00 54.16 214 ARG A N 1
ATOM 1637 C CA . ARG A 1 214 ? -6.886 13.094 -5.564 1.00 54.16 214 ARG A CA 1
ATOM 1638 C C . ARG A 1 214 ? -5.667 13.459 -6.415 1.00 54.16 214 ARG A C 1
ATOM 1640 O O . ARG A 1 214 ? -5.155 14.570 -6.279 1.00 54.16 214 ARG A O 1
ATOM 1647 N N . GLY A 1 215 ? -5.237 12.533 -7.268 1.00 63.09 215 GLY A N 1
ATOM 1648 C CA . GLY A 1 215 ? -4.450 12.848 -8.467 1.00 63.09 215 GLY A CA 1
ATOM 1649 C C . GLY A 1 215 ? -5.345 13.248 -9.649 1.00 63.09 215 GLY A C 1
ATOM 1650 O O . GLY A 1 215 ? -6.576 13.167 -9.562 1.00 63.09 215 GLY A O 1
ATOM 1651 N N . GLU A 1 216 ? -4.731 13.660 -10.753 1.00 79.25 216 GLU A N 1
ATOM 1652 C CA . GLU A 1 216 ? -5.402 13.771 -12.056 1.00 79.25 216 GLU A CA 1
ATOM 1653 C C . GLU A 1 216 ? -5.718 12.360 -12.624 1.00 79.25 216 GLU A C 1
ATOM 1655 O O . GLU A 1 216 ? -5.104 11.370 -12.203 1.00 79.25 216 GLU A O 1
ATOM 1660 N N . PRO A 1 217 ? -6.676 12.209 -13.563 1.00 82.44 217 PRO A N 1
ATOM 1661 C CA . PRO A 1 217 ? -7.113 10.894 -14.052 1.00 82.44 217 PRO A CA 1
ATOM 1662 C C . PRO A 1 217 ? -5.991 10.018 -14.630 1.00 82.44 217 PRO A C 1
ATOM 1664 O O . PRO A 1 217 ? -6.004 8.801 -14.448 1.00 82.44 217 PRO A O 1
ATOM 1667 N N . GLU A 1 218 ? -5.019 10.630 -15.303 1.00 84.50 218 GLU A N 1
ATOM 1668 C CA . GLU A 1 218 ? -3.867 9.964 -15.912 1.00 84.50 218 GLU A CA 1
ATOM 1669 C C . GLU A 1 218 ? -2.851 9.469 -14.868 1.00 84.50 218 GLU A C 1
ATOM 1671 O O . GLU A 1 218 ? -2.263 8.402 -15.047 1.00 84.50 218 GLU A O 1
ATOM 1676 N N . GLU A 1 219 ? -2.673 10.207 -13.765 1.00 88.38 219 GLU A N 1
ATOM 1677 C CA . GLU A 1 219 ? -1.810 9.818 -12.635 1.00 88.38 219 GLU A CA 1
ATOM 1678 C C . GLU A 1 219 ? -2.389 8.562 -11.970 1.00 88.38 219 GLU A C 1
ATOM 1680 O O . GLU A 1 219 ? -1.731 7.527 -11.864 1.00 88.38 219 GLU A O 1
ATOM 1685 N N . ARG A 1 220 ? -3.693 8.601 -11.673 1.00 88.12 220 ARG A N 1
ATOM 1686 C CA . ARG A 1 220 ? -4.449 7.471 -11.123 1.00 88.12 220 ARG A CA 1
ATOM 1687 C C . ARG A 1 220 ? -4.365 6.213 -12.004 1.00 88.12 220 ARG A C 1
ATOM 1689 O O . ARG A 1 220 ? -4.256 5.109 -11.475 1.00 88.12 220 ARG A O 1
ATOM 1696 N N . GLU A 1 221 ? -4.454 6.347 -13.327 1.00 92.56 221 GLU A N 1
ATOM 1697 C CA . GLU A 1 221 ? -4.368 5.198 -14.244 1.00 92.56 221 GLU A CA 1
ATOM 1698 C C . GLU A 1 221 ? -2.947 4.607 -14.282 1.00 92.56 221 GLU A C 1
ATOM 1700 O O . GLU A 1 221 ? -2.790 3.385 -14.229 1.00 92.56 221 GLU A O 1
ATOM 1705 N N . MET A 1 222 ? -1.907 5.452 -14.280 1.00 95.38 222 MET A N 1
ATOM 1706 C CA . MET A 1 222 ? -0.509 5.020 -14.131 1.00 95.38 222 MET A CA 1
ATOM 1707 C C . MET A 1 222 ? -0.320 4.188 -12.851 1.00 95.38 222 MET A C 1
ATOM 1709 O O . MET A 1 222 ? 0.268 3.102 -12.896 1.00 9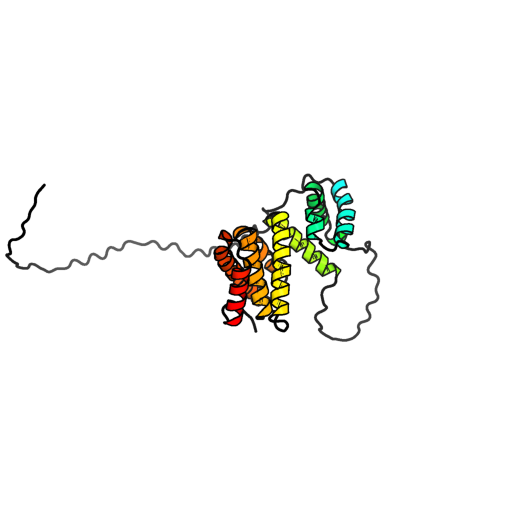5.38 222 MET A O 1
ATOM 1713 N N . ASP A 1 223 ? -0.850 4.667 -11.727 1.00 95.56 223 ASP A N 1
ATOM 1714 C CA . ASP A 1 223 ? -0.734 4.015 -10.422 1.00 95.56 223 ASP A CA 1
ATOM 1715 C C . ASP A 1 223 ? -1.507 2.692 -10.359 1.00 95.56 223 ASP A C 1
ATOM 1717 O O . ASP A 1 223 ? -0.972 1.682 -9.895 1.00 95.56 223 ASP A O 1
ATOM 1721 N N . LEU A 1 224 ? -2.727 2.637 -10.906 1.00 95.25 224 LEU A N 1
ATOM 1722 C CA . LEU A 1 224 ? -3.512 1.400 -11.009 1.00 95.25 224 LEU A CA 1
ATOM 1723 C C . LEU A 1 224 ? -2.829 0.341 -11.891 1.00 95.25 224 LEU A C 1
ATOM 1725 O O . LEU A 1 224 ? -2.782 -0.830 -11.500 1.00 95.25 224 LEU A O 1
ATOM 1729 N N . ILE A 1 225 ? -2.248 0.732 -13.031 1.00 97.56 225 ILE A N 1
ATOM 1730 C CA . ILE A 1 225 ? -1.479 -0.169 -13.907 1.00 97.56 225 ILE A CA 1
ATOM 1731 C C . ILE A 1 225 ? -0.247 -0.710 -13.170 1.00 97.56 225 ILE A C 1
ATOM 1733 O O . ILE A 1 225 ? -0.020 -1.923 -13.142 1.00 97.56 225 ILE A O 1
ATOM 1737 N N . ASN A 1 226 ? 0.540 0.163 -12.539 1.00 98.56 226 ASN A N 1
ATOM 1738 C CA . ASN A 1 226 ? 1.757 -0.237 -11.830 1.00 98.56 226 ASN A CA 1
ATOM 1739 C C . ASN A 1 226 ? 1.451 -1.099 -10.595 1.00 98.56 226 ASN A C 1
ATOM 1741 O O . ASN A 1 226 ? 2.163 -2.072 -10.337 1.00 98.56 226 ASN A O 1
ATOM 1745 N N . ASN A 1 227 ? 0.354 -0.821 -9.887 1.00 98.50 227 ASN A N 1
ATOM 1746 C CA . ASN A 1 227 ? -0.162 -1.677 -8.822 1.00 98.50 227 ASN A CA 1
ATOM 1747 C C . ASN A 1 227 ? -0.538 -3.074 -9.342 1.00 98.50 227 ASN A C 1
ATOM 1749 O O . ASN A 1 227 ? -0.129 -4.074 -8.752 1.00 98.50 227 ASN A O 1
ATOM 1753 N N . ALA A 1 228 ? -1.278 -3.171 -10.452 1.00 98.56 228 ALA A N 1
ATOM 1754 C CA . ALA A 1 228 ? -1.665 -4.456 -11.040 1.00 98.56 228 ALA A CA 1
ATOM 1755 C C . ALA A 1 228 ? -0.440 -5.291 -11.459 1.00 98.56 228 ALA A C 1
ATOM 1757 O O . ALA A 1 228 ? -0.350 -6.470 -11.108 1.00 98.56 228 ALA A O 1
ATOM 1758 N N . LEU A 1 229 ? 0.552 -4.665 -12.106 1.00 98.69 229 LEU A N 1
ATOM 1759 C CA . LEU A 1 229 ? 1.840 -5.299 -12.421 1.00 98.69 229 LEU A CA 1
ATOM 1760 C C . LEU A 1 229 ? 2.567 -5.771 -11.152 1.00 98.69 229 LEU A C 1
ATOM 1762 O O . LEU A 1 229 ? 3.099 -6.881 -11.129 1.00 98.69 229 LEU A O 1
ATOM 1766 N N . GLY A 1 230 ? 2.541 -4.974 -10.080 1.00 98.75 230 GLY A N 1
ATOM 1767 C CA . GLY A 1 230 ? 3.053 -5.360 -8.765 1.00 98.75 230 GLY A CA 1
ATOM 1768 C C . GLY A 1 230 ? 2.380 -6.620 -8.213 1.00 98.75 230 GLY A C 1
ATOM 1769 O O . GLY A 1 230 ? 3.072 -7.551 -7.799 1.00 98.75 230 GLY A O 1
ATOM 1770 N N . ARG A 1 231 ? 1.044 -6.709 -8.266 1.00 98.81 231 ARG A N 1
ATOM 1771 C CA . ARG A 1 231 ? 0.295 -7.902 -7.821 1.00 98.81 231 ARG A CA 1
ATOM 1772 C C . ARG A 1 231 ? 0.687 -9.153 -8.612 1.00 98.81 231 ARG A C 1
ATOM 1774 O O . ARG A 1 231 ? 1.029 -10.177 -8.019 1.00 98.81 231 ARG A O 1
ATOM 1781 N N . ASP A 1 232 ? 0.742 -9.043 -9.937 1.00 98.69 232 ASP A N 1
ATOM 1782 C CA . ASP A 1 232 ? 1.146 -10.129 -10.841 1.00 98.69 232 ASP A CA 1
ATOM 1783 C C . ASP A 1 232 ? 2.618 -10.554 -10.681 1.00 98.69 232 ASP A C 1
ATOM 1785 O O . ASP A 1 232 ? 2.987 -11.652 -11.105 1.00 98.69 232 ASP A O 1
ATOM 1789 N N . ILE A 1 233 ? 3.477 -9.708 -10.101 1.00 98.69 233 ILE A N 1
ATOM 1790 C CA . ILE A 1 233 ? 4.846 -10.055 -9.685 1.00 98.69 233 ILE A CA 1
ATOM 1791 C C . ILE A 1 233 ? 4.819 -10.762 -8.328 1.00 98.69 233 ILE A C 1
ATOM 1793 O O . ILE A 1 233 ? 5.432 -11.819 -8.193 1.00 98.69 233 ILE A O 1
ATOM 1797 N N . GLY A 1 234 ? 4.096 -10.223 -7.343 1.00 98.62 234 GLY A N 1
ATOM 1798 C CA . GLY A 1 234 ? 4.019 -10.772 -5.986 1.00 98.62 234 GLY A CA 1
ATOM 1799 C C . GLY A 1 234 ? 3.532 -12.223 -5.942 1.00 98.62 234 GLY A C 1
ATOM 1800 O O . GLY A 1 234 ? 4.119 -13.040 -5.235 1.00 98.62 234 GLY A O 1
ATOM 1801 N N . GLU A 1 235 ? 2.554 -12.597 -6.773 1.00 98.44 235 GLU A N 1
ATOM 1802 C CA . GLU A 1 235 ? 2.098 -13.995 -6.909 1.00 98.44 235 GLU A CA 1
ATOM 1803 C C . GLU A 1 235 ? 3.206 -14.981 -7.313 1.00 98.44 235 GLU A C 1
ATOM 1805 O O . GLU A 1 235 ? 3.139 -16.161 -6.978 1.00 98.44 235 GLU A O 1
ATOM 1810 N N . ARG A 1 236 ? 4.255 -14.523 -8.008 1.00 98.12 236 ARG A N 1
ATOM 1811 C CA . ARG A 1 236 ? 5.379 -15.377 -8.439 1.00 98.12 236 ARG A CA 1
ATOM 1812 C C . ARG A 1 236 ? 6.337 -15.696 -7.291 1.00 98.12 236 ARG A C 1
ATOM 1814 O O . ARG A 1 236 ? 7.085 -16.666 -7.388 1.00 98.12 236 ARG A O 1
ATOM 1821 N N . PHE A 1 237 ? 6.295 -14.899 -6.223 1.00 98.00 237 PHE A N 1
ATOM 1822 C CA . PHE A 1 237 ? 7.181 -14.976 -5.059 1.00 98.00 237 PHE A CA 1
ATOM 1823 C C . PHE A 1 237 ? 6.432 -15.248 -3.735 1.00 98.00 237 PHE A C 1
ATOM 1825 O O . PHE A 1 237 ? 7.058 -15.387 -2.686 1.00 98.00 237 PHE A O 1
ATOM 1832 N N . ILE A 1 238 ? 5.098 -15.379 -3.754 1.00 94.44 238 ILE A N 1
ATOM 1833 C CA . ILE A 1 238 ? 4.289 -15.657 -2.551 1.00 94.44 238 ILE A CA 1
ATOM 1834 C C . ILE A 1 238 ? 4.597 -17.034 -1.937 1.00 94.44 238 ILE A C 1
ATOM 1836 O O . ILE A 1 238 ? 4.607 -17.182 -0.720 1.00 94.44 238 ILE A O 1
ATOM 1840 N N . ILE A 1 239 ? 4.912 -18.040 -2.764 1.00 94.00 239 ILE A N 1
ATOM 1841 C CA . ILE A 1 239 ? 5.147 -19.428 -2.318 1.00 94.00 239 ILE A CA 1
ATOM 1842 C C . ILE A 1 239 ? 6.449 -19.563 -1.508 1.00 94.00 239 ILE A C 1
ATOM 1844 O O . ILE A 1 239 ? 6.537 -20.415 -0.625 1.00 94.00 239 ILE A O 1
ATOM 1848 N N . ASN A 1 240 ? 7.462 -18.741 -1.800 1.00 94.62 240 ASN A N 1
ATOM 1849 C CA . ASN A 1 240 ? 8.755 -18.740 -1.108 1.00 94.62 240 ASN A CA 1
ATOM 1850 C C . ASN A 1 240 ? 8.997 -17.492 -0.237 1.00 94.62 240 ASN A C 1
ATOM 1852 O O . ASN A 1 240 ? 10.041 -17.419 0.407 1.00 94.62 240 ASN A O 1
ATOM 1856 N N . GLY A 1 241 ? 8.062 -16.536 -0.203 1.00 94.88 241 GLY A N 1
ATOM 1857 C CA . GLY A 1 241 ? 8.181 -15.292 0.565 1.00 94.88 241 GLY A CA 1
ATOM 1858 C C . GLY A 1 241 ? 9.275 -14.341 0.064 1.00 94.88 241 GLY A C 1
ATOM 1859 O O . GLY A 1 241 ? 9.778 -13.529 0.838 1.00 94.88 241 GLY A O 1
ATOM 1860 N N . ASP A 1 242 ? 9.699 -14.455 -1.199 1.00 98.12 242 ASP A N 1
ATOM 1861 C CA . ASP A 1 242 ? 10.879 -13.748 -1.713 1.00 98.12 242 ASP A CA 1
ATOM 1862 C C . ASP A 1 242 ? 10.568 -12.305 -2.148 1.00 98.12 242 ASP A C 1
ATOM 1864 O O . ASP A 1 242 ? 10.513 -11.943 -3.327 1.00 98.12 242 ASP A O 1
ATOM 1868 N N . GLU A 1 243 ? 10.414 -11.452 -1.138 1.00 98.44 243 GLU A N 1
ATOM 1869 C CA . GLU A 1 243 ? 10.300 -9.999 -1.279 1.00 98.44 243 GLU A CA 1
ATOM 1870 C C . GLU A 1 243 ? 11.484 -9.371 -2.038 1.00 98.44 243 GLU A C 1
ATOM 1872 O O . GLU A 1 243 ? 11.321 -8.339 -2.690 1.00 98.44 243 GLU A O 1
ATOM 1877 N N . THR A 1 244 ? 12.673 -9.987 -2.000 1.00 98.31 244 THR A N 1
ATOM 1878 C CA . THR A 1 244 ? 13.877 -9.456 -2.662 1.00 98.31 244 THR A CA 1
ATOM 1879 C C . THR A 1 244 ? 13.837 -9.715 -4.168 1.00 98.31 244 THR A C 1
ATOM 1881 O O . THR A 1 244 ? 14.119 -8.808 -4.953 1.00 98.31 244 THR A O 1
ATOM 1884 N N . GLY A 1 245 ? 13.428 -10.913 -4.590 1.00 98.31 245 GLY A N 1
ATOM 1885 C CA . GLY A 1 245 ? 13.147 -11.253 -5.985 1.00 98.31 245 GLY A CA 1
ATOM 1886 C C . GLY A 1 245 ? 12.028 -10.395 -6.577 1.00 98.31 245 GLY A C 1
ATOM 1887 O O . GLY A 1 245 ? 12.177 -9.867 -7.684 1.00 98.31 245 GLY A O 1
ATOM 1888 N N . ALA A 1 246 ? 10.956 -10.161 -5.817 1.00 98.62 246 ALA A N 1
ATOM 1889 C CA . ALA A 1 246 ? 9.861 -9.278 -6.220 1.00 98.62 246 ALA A CA 1
ATOM 1890 C C . ALA A 1 246 ? 10.312 -7.817 -6.404 1.00 98.62 246 ALA A C 1
ATOM 1892 O O . ALA A 1 246 ? 10.103 -7.240 -7.476 1.00 98.62 246 ALA A O 1
ATOM 1893 N N . LEU A 1 247 ? 11.011 -7.240 -5.418 1.00 98.50 247 LEU A N 1
ATOM 1894 C CA . LEU A 1 247 ? 11.594 -5.894 -5.515 1.00 98.50 247 LEU A CA 1
ATOM 1895 C C . LEU A 1 247 ? 12.567 -5.778 -6.694 1.00 98.50 247 LEU A C 1
ATOM 1897 O O . LEU A 1 247 ? 12.465 -4.845 -7.491 1.00 98.50 247 LEU A O 1
ATOM 1901 N N . SER A 1 248 ? 13.469 -6.747 -6.855 1.00 98.62 248 SER A N 1
ATOM 1902 C CA . SER A 1 248 ? 14.419 -6.802 -7.974 1.00 98.62 248 SER A CA 1
ATOM 1903 C C . SER A 1 248 ? 13.710 -6.867 -9.334 1.00 98.62 248 SER A C 1
ATOM 1905 O O . SER A 1 248 ? 14.157 -6.243 -10.300 1.00 98.62 248 SER A O 1
ATOM 1907 N N . THR A 1 249 ? 12.559 -7.543 -9.409 1.00 98.75 249 THR A N 1
ATOM 1908 C CA . THR A 1 249 ? 11.725 -7.610 -10.619 1.00 98.75 249 THR A CA 1
ATOM 1909 C C . THR A 1 249 ? 11.093 -6.253 -10.941 1.00 98.75 249 THR A C 1
ATOM 1911 O O . THR A 1 249 ? 11.253 -5.778 -12.066 1.00 98.75 249 THR A O 1
ATOM 1914 N N . CYS A 1 250 ? 10.475 -5.571 -9.968 1.00 98.75 250 CYS A N 1
ATOM 1915 C CA . CYS A 1 250 ? 9.952 -4.210 -10.160 1.00 98.75 250 CYS A CA 1
ATOM 1916 C C . CYS A 1 250 ? 11.055 -3.209 -10.550 1.00 98.75 250 CYS A C 1
ATOM 1918 O O . CYS A 1 250 ? 10.889 -2.451 -11.503 1.00 98.75 250 CYS A O 1
ATOM 1920 N N . VAL A 1 251 ? 12.217 -3.241 -9.884 1.00 98.62 251 VAL A N 1
ATOM 1921 C CA . VAL A 1 251 ? 13.386 -2.405 -10.229 1.00 98.62 251 VAL A CA 1
ATOM 1922 C C . VAL A 1 251 ? 13.880 -2.697 -11.649 1.00 98.62 251 VAL A C 1
ATOM 1924 O O . VAL A 1 251 ? 14.245 -1.781 -12.388 1.00 98.62 251 VAL A O 1
ATOM 1927 N N . SER A 1 252 ? 13.878 -3.965 -12.063 1.00 98.56 252 SER A N 1
ATOM 1928 C CA . SER A 1 252 ? 14.256 -4.355 -13.424 1.00 98.56 252 SER A CA 1
ATOM 1929 C C . SER A 1 252 ? 13.257 -3.825 -14.452 1.00 98.56 252 SER A C 1
ATOM 1931 O O . SER A 1 252 ? 13.680 -3.193 -15.416 1.00 98.56 252 SER A O 1
ATOM 1933 N N . MET A 1 253 ? 11.949 -3.993 -14.221 1.00 98.50 253 MET A N 1
ATOM 1934 C CA . MET A 1 253 ? 10.887 -3.489 -15.102 1.00 98.50 253 MET A CA 1
ATOM 1935 C C . MET A 1 253 ? 10.888 -1.960 -15.208 1.00 98.50 253 MET A C 1
ATOM 1937 O O . MET A 1 253 ? 10.784 -1.440 -16.318 1.00 98.50 253 MET A O 1
ATOM 1941 N N . ALA A 1 254 ? 11.118 -1.246 -14.100 1.00 98.00 254 ALA A N 1
ATOM 1942 C CA . ALA A 1 254 ? 11.347 0.198 -14.104 1.00 98.00 254 ALA A CA 1
ATOM 1943 C C . ALA A 1 254 ? 12.540 0.564 -15.003 1.00 98.00 254 ALA A C 1
ATOM 1945 O O . ALA A 1 254 ? 12.460 1.475 -15.825 1.00 98.00 254 ALA A O 1
ATOM 1946 N N . ASN A 1 255 ? 13.662 -0.155 -14.881 1.00 97.88 255 ASN A N 1
ATOM 1947 C CA . ASN A 1 255 ? 14.877 0.115 -15.654 1.00 97.88 255 ASN A CA 1
ATOM 1948 C C . ASN A 1 255 ? 14.754 -0.132 -17.162 1.00 97.88 255 ASN A C 1
ATOM 1950 O O . ASN A 1 255 ? 15.474 0.531 -17.906 1.00 97.88 255 ASN A O 1
ATOM 1954 N N . ILE A 1 256 ? 13.873 -1.032 -17.605 1.00 97.38 256 ILE A N 1
ATOM 1955 C CA . ILE A 1 256 ? 13.678 -1.356 -19.031 1.00 97.38 256 ILE A CA 1
ATOM 1956 C C . ILE A 1 256 ? 12.389 -0.774 -19.637 1.00 97.38 256 ILE A C 1
ATOM 1958 O O . ILE A 1 256 ? 12.046 -1.127 -20.761 1.00 97.38 256 ILE A O 1
ATOM 1962 N N . GLY A 1 257 ? 11.685 0.114 -18.923 1.00 96.38 257 GLY A N 1
ATOM 1963 C CA . GLY A 1 257 ? 10.488 0.793 -19.437 1.00 96.38 257 GLY A CA 1
ATOM 1964 C C . GLY A 1 257 ? 9.246 -0.100 -19.557 1.00 96.38 257 GLY A C 1
ATOM 1965 O O . GLY A 1 257 ? 8.441 0.098 -20.459 1.00 96.38 257 GLY A O 1
ATOM 1966 N N . LEU A 1 258 ? 9.104 -1.102 -18.678 1.00 97.75 258 LEU A N 1
ATOM 1967 C CA . LEU A 1 258 ? 7.912 -1.964 -18.589 1.00 97.75 258 LEU A CA 1
ATOM 1968 C C . LEU A 1 258 ? 6.957 -1.594 -17.439 1.00 97.75 258 LEU A C 1
ATOM 1970 O O . LEU A 1 258 ? 5.945 -2.267 -17.260 1.00 97.75 258 LEU A O 1
ATOM 1974 N N . LEU A 1 259 ? 7.272 -0.554 -16.666 1.00 98.12 259 LEU A N 1
ATOM 1975 C CA . LEU A 1 259 ? 6.318 0.117 -15.779 1.00 98.12 259 LEU A CA 1
ATOM 1976 C C . LEU A 1 259 ? 5.844 1.411 -16.451 1.00 98.12 259 LEU A C 1
ATOM 1978 O O . LEU A 1 259 ? 6.594 2.002 -17.229 1.00 98.12 259 LEU A O 1
ATOM 1982 N N . HIS A 1 260 ? 4.613 1.834 -16.175 1.00 97.69 260 HIS A N 1
ATOM 1983 C CA . HIS A 1 260 ? 4.017 3.016 -16.797 1.00 97.69 260 HIS A CA 1
ATOM 1984 C C . HIS A 1 260 ? 4.534 4.304 -16.142 1.00 97.69 260 HIS A C 1
ATOM 1986 O O . HIS A 1 260 ? 4.664 4.352 -14.920 1.00 97.69 260 HIS A O 1
ATOM 1992 N N . THR A 1 261 ? 4.804 5.339 -16.941 1.00 96.12 261 THR A N 1
ATOM 1993 C CA . THR A 1 261 ? 5.175 6.695 -16.498 1.00 96.12 261 THR A CA 1
ATOM 1994 C C . THR A 1 261 ? 4.466 7.734 -17.364 1.00 96.12 261 THR A C 1
ATOM 1996 O O . THR A 1 261 ? 4.084 7.443 -18.498 1.00 96.12 261 THR A O 1
ATOM 1999 N N . LEU A 1 262 ? 4.320 8.956 -16.847 1.00 92.31 262 LEU A N 1
ATOM 2000 C CA . LEU A 1 262 ? 3.860 10.133 -17.603 1.00 92.31 262 LEU A CA 1
ATOM 2001 C C . LEU A 1 262 ? 5.027 11.088 -17.952 1.00 92.31 262 LEU A C 1
ATOM 2003 O O . LEU A 1 262 ? 4.804 12.198 -18.437 1.00 92.31 262 LEU A O 1
ATOM 2007 N N . LEU A 1 263 ? 6.262 10.643 -17.682 1.00 83.94 263 LEU A N 1
ATOM 2008 C CA . LEU A 1 263 ? 7.556 11.302 -17.904 1.00 83.94 263 LEU A CA 1
ATOM 2009 C C . LEU A 1 263 ? 8.504 10.360 -18.662 1.00 83.94 263 LEU A C 1
ATOM 2011 O O . LEU A 1 263 ? 8.472 9.145 -18.340 1.00 83.94 263 LEU A O 1
#

pLDDT: mean 70.99, std 25.08, range [27.61, 98.88]

Foldseek 3Di:
DDDDDDDDDDDDDDDDDDDDDDDPPPPCPPPDDDPPDPPPPPPPPCPPPDLDDDLVPQDPVLLVVLLVLLVVLVVDPDSLVSLVVDDPNNNSSVVVNCVVDVCSLDPDDPDDPDDDDDDDDDDPPPPDDDPSRVVSLVVVLLSQLCSQAHSVLSVQLVVQLVVQLCLLCVPPVPACALALSVLSSLLSSLLSSCLVPNNSSSLSSQLVNLVSDDDDPVSSVLSNQSSVNSNVLNVVCNVPSCSVSSSVVSNVCSVVVVRGGPD

Organism: Corynebacterium glutamicum (strain ATCC 13032 / DSM 20300 / JCM 1318 / BCRC 11384 / CCUG 27702 / LMG 3730 / NBRC 12168 / NCIMB 10025 / NRRL B-2784 / 534) (NCBI:txid196627)

Secondary structure (DSSP, 8-state):
--------------------------------PPP---------GGGGSS-----TT--HHHHHHHHHHHHHHTT-S-HHHHHHHS-HHHHHHHHHHHHH-GGGG-SS-S-----------------PPPHHHHHHHHHHHHHHHHHHS-HHHHHHHHHHHHHHHHHHHHH-GGGTTTSHHHHHHHHHHHHHHHHHH-HHHHHHHHHHHHHHS---HHHHHHHHHHHHHHHHHHHHHTTTT-HHHHHHHHHHHHHTT-S----